Protein AF-A0A915DUL0-F1 (afdb_monomer_lite)

InterPro domains:
  IPR000210 BTB/POZ domain [PF00651] (194-258)
  IPR011333 SKP1/BTB/POZ domain superfamily [G3DSA:3.30.710.10] (171-305)
  IPR011333 SKP1/BTB/POZ domain superfamily [SSF54695] (194-257)

Organism: NCBI:txid166011

Secondary structure (DSSP, 8-state):
--HHHHHHHHHHHHHHHHHHHHHHHHHHHHHHHHHHHHHHHHHHHHHHHHHHHHHHHHHHHHHHHHHHHHHHHHHHHHHHHHHHHHHHHHHHHHHHHH--SS-TTSHHHHHHH-GGGGGTHHHHHHHHHHHS-HHHHHHHHHHHHHHHHHHTTSS-------------HHHHHT----TT-EEEEPPPPSSSS---PEEEE-TT--HHHHHHHHHHHHS--S-HHHHT-THHHHHHHHHHHHTT-HHHHHHHHHHHHHS-TTTS-HHHHHHHHHHTT-HHHHHHHHHH--SHHHHHHHHHSGGGGGS-HHHHHHHHHHHHHHHTTSS------------

Foldseek 3Di:
DDPVVVVVVVVVVVVVVVVVVVVVVVVVVVVVVVVVVVVVVVVVVVVVVVVVVVVVVVVVVVVVVVVVVVVVVVVVVVVVLVVVLVVVVVVVVVVVVVPDDDDPPCPVVVVVPDVPVVVCVVVVVVVCVVVDDPVVVVVVCVVVVVVVVVVVPPDDDDDDDDDDDPPDPVQLVVQPCDQQRWGFDWDDDPDDDDTDTDTDGDPPDGSVLVVLLSCLVPPDPPDLCVSCADVNLLSNLVVCVVVVVVSSVVSSLVCLLPPDCVRPPLLRQCLSCVVSVVVVSLVSSLLVLAEVVSVVVNVPDPSNVVDDPVSVVSSVVNNCVNVPPPPDPDDDDPPPDDD

Radius of gyration: 38.1 Å; chains: 1; bounding box: 111×53×100 Å

Structure (mmCIF, N/CA/C/O backbone):
data_AF-A0A915DUL0-F1
#
_entry.id   AF-A0A915DUL0-F1
#
loop_
_atom_site.group_PDB
_atom_site.id
_atom_site.type_symbol
_atom_site.label_atom_id
_atom_site.label_alt_id
_atom_site.label_comp_id
_atom_site.label_asym_id
_atom_site.label_entity_id
_atom_site.label_seq_id
_atom_site.pdbx_PDB_ins_code
_atom_site.Cartn_x
_atom_site.Cartn_y
_atom_site.Cartn_z
_atom_site.occupancy
_atom_site.B_iso_or_equiv
_atom_site.auth_seq_id
_atom_site.auth_comp_id
_atom_site.auth_asym_id
_atom_site.auth_atom_id
_atom_site.pdbx_PDB_model_num
ATOM 1 N N . MET A 1 1 ? -56.492 -7.609 55.131 1.00 72.62 1 MET A N 1
ATOM 2 C CA . MET A 1 1 ? -55.137 -7.099 55.424 1.00 72.62 1 MET A CA 1
ATOM 3 C C . MET A 1 1 ? -55.099 -6.766 56.903 1.00 72.62 1 MET A C 1
ATOM 5 O O . MET A 1 1 ? -55.954 -6.009 57.345 1.00 72.62 1 MET A O 1
ATOM 9 N N . THR A 1 2 ? -54.238 -7.412 57.682 1.00 95.81 2 THR A N 1
ATOM 10 C CA . THR A 1 2 ? -54.127 -7.159 59.127 1.00 95.81 2 THR A CA 1
ATOM 11 C C . THR A 1 2 ? -53.122 -6.034 59.380 1.00 95.81 2 THR A C 1
ATOM 13 O O . THR A 1 2 ? -52.265 -5.770 58.539 1.00 95.81 2 THR A O 1
ATOM 16 N N . ILE A 1 3 ? -53.213 -5.370 60.535 1.00 94.56 3 ILE A N 1
ATOM 17 C CA . ILE A 1 3 ? -52.266 -4.317 60.953 1.00 94.56 3 ILE A CA 1
ATOM 18 C C . ILE A 1 3 ? -50.812 -4.827 60.896 1.00 94.56 3 ILE A C 1
ATOM 20 O O . ILE A 1 3 ? -49.927 -4.114 60.436 1.00 94.56 3 ILE A O 1
ATOM 24 N N . ASN A 1 4 ? -50.589 -6.096 61.242 1.00 94.81 4 ASN A N 1
ATOM 25 C CA . ASN A 1 4 ? -49.267 -6.727 61.192 1.00 94.81 4 ASN A CA 1
ATOM 26 C C . ASN A 1 4 ? -48.695 -6.836 59.764 1.00 94.81 4 ASN A C 1
ATOM 28 O O . ASN A 1 4 ? -47.483 -6.768 59.584 1.00 94.81 4 ASN A O 1
ATOM 32 N N . ASP A 1 5 ? -49.541 -6.994 58.739 1.00 95.56 5 ASP A N 1
ATOM 33 C CA . ASP A 1 5 ? -49.091 -7.051 57.339 1.00 95.56 5 ASP A CA 1
ATOM 34 C C . ASP A 1 5 ? -48.684 -5.662 56.817 1.00 95.56 5 ASP A C 1
ATOM 36 O O . ASP A 1 5 ? -47.710 -5.524 56.076 1.00 95.56 5 ASP A O 1
ATOM 40 N N . LEU A 1 6 ? -49.384 -4.611 57.259 1.00 96.75 6 LEU A N 1
ATOM 41 C CA . LEU A 1 6 ? -49.002 -3.218 56.999 1.00 96.75 6 LEU A CA 1
ATOM 42 C C . LEU A 1 6 ? -47.649 -2.878 57.626 1.00 96.75 6 LEU A C 1
ATOM 44 O O . LEU A 1 6 ? -46.800 -2.311 56.942 1.00 96.75 6 LEU A O 1
ATOM 48 N N . ASP A 1 7 ? -47.433 -3.267 58.880 1.00 96.94 7 ASP A N 1
ATOM 49 C CA . ASP A 1 7 ? -46.185 -3.002 59.600 1.00 96.94 7 ASP A CA 1
ATOM 50 C C . ASP A 1 7 ? -44.993 -3.732 58.957 1.00 96.94 7 ASP A C 1
ATOM 52 O O . ASP A 1 7 ? -43.962 -3.135 58.646 1.00 96.94 7 ASP A O 1
ATOM 56 N N . ALA A 1 8 ? -45.178 -5.004 58.589 1.00 97.31 8 ALA A N 1
ATOM 57 C CA . ALA A 1 8 ? -44.164 -5.772 57.867 1.00 97.31 8 ALA A CA 1
ATOM 58 C C . ALA A 1 8 ? -43.846 -5.203 56.471 1.00 97.31 8 ALA A C 1
ATOM 60 O O . ALA A 1 8 ? -42.748 -5.408 55.942 1.00 97.31 8 ALA A O 1
ATOM 61 N N . ARG A 1 9 ? -44.804 -4.531 55.820 1.00 97.44 9 ARG A N 1
ATOM 62 C CA . ARG A 1 9 ? -44.562 -3.810 54.561 1.00 97.44 9 ARG A CA 1
ATOM 63 C C . ARG A 1 9 ? -43.838 -2.490 54.803 1.00 97.44 9 ARG A C 1
ATOM 65 O O . ARG A 1 9 ? -42.949 -2.170 54.019 1.00 97.44 9 ARG A O 1
ATOM 72 N N . LEU A 1 10 ? -44.180 -1.765 55.868 1.00 97.69 10 LEU A N 1
ATOM 73 C CA . LEU A 1 10 ? -43.519 -0.520 56.255 1.00 97.69 10 LEU A CA 1
ATOM 74 C C . LEU A 1 10 ? -42.031 -0.758 56.541 1.00 97.69 10 LEU A C 1
ATOM 76 O O . LEU A 1 10 ? -41.193 -0.138 55.897 1.00 97.69 10 LEU A O 1
ATOM 80 N N . GLN A 1 11 ? -41.705 -1.755 57.367 1.00 97.81 11 GLN A N 1
ATOM 81 C CA . GLN A 1 11 ? -40.319 -2.130 57.675 1.00 97.81 11 GLN A CA 1
ATOM 82 C C . GLN A 1 11 ? -39.523 -2.526 56.420 1.00 97.81 11 GLN A C 1
ATOM 84 O O . GLN A 1 11 ? -38.351 -2.184 56.274 1.00 97.81 11 GLN A O 1
ATOM 89 N N . ARG A 1 12 ? -40.162 -3.216 55.463 1.00 97.94 12 ARG A N 1
ATOM 90 C CA . ARG A 1 12 ? -39.537 -3.534 54.168 1.00 97.94 12 ARG A CA 1
ATOM 91 C C . ARG A 1 12 ? -39.279 -2.287 53.325 1.00 97.94 12 ARG A C 1
ATOM 93 O O . ARG A 1 12 ? -38.229 -2.203 52.694 1.00 97.94 12 ARG A O 1
ATOM 100 N N . MET A 1 13 ? -40.206 -1.329 53.300 1.00 98.12 13 MET A N 1
ATOM 101 C CA . MET A 1 13 ? -39.984 -0.055 52.608 1.00 98.12 13 MET A CA 1
ATOM 102 C C . MET A 1 13 ? -38.861 0.747 53.261 1.00 98.12 13 MET A C 1
ATOM 104 O O . MET A 1 13 ? -38.002 1.248 52.545 1.00 98.12 13 MET A O 1
ATOM 108 N N . GLU A 1 14 ? -38.814 0.818 54.590 1.00 97.94 14 GLU A N 1
ATOM 109 C CA . GLU A 1 14 ? -37.742 1.498 55.326 1.00 97.94 14 GLU A CA 1
ATOM 110 C C . GLU A 1 14 ? -36.371 0.876 55.034 1.00 97.94 14 GLU A C 1
ATOM 112 O O . GLU A 1 14 ? -35.413 1.599 54.757 1.00 97.94 14 GLU A O 1
ATOM 117 N N . ALA A 1 15 ? -36.284 -0.458 54.995 1.00 97.88 15 ALA A N 1
ATOM 118 C CA . ALA A 1 15 ? -35.060 -1.159 54.616 1.00 97.88 15 ALA A CA 1
ATOM 119 C C . ALA A 1 15 ? -34.631 -0.844 53.171 1.00 97.88 15 ALA A C 1
ATOM 121 O O . ALA A 1 15 ? -33.459 -0.556 52.930 1.00 97.88 15 ALA A O 1
ATOM 122 N N . MET A 1 16 ? -35.568 -0.833 52.214 1.00 97.69 16 MET A N 1
ATOM 123 C CA . MET A 1 16 ? -35.274 -0.480 50.816 1.00 97.69 16 MET A CA 1
ATOM 124 C C . MET A 1 16 ? -34.842 0.982 50.650 1.00 97.69 16 MET A C 1
ATOM 126 O O . MET A 1 16 ? -33.962 1.274 49.836 1.00 97.69 16 MET A O 1
ATOM 130 N N . VAL A 1 17 ? -35.448 1.908 51.400 1.00 98.00 17 VAL A N 1
ATOM 131 C CA . VAL A 1 17 ? -35.064 3.328 51.395 1.00 98.00 17 VAL A CA 1
ATOM 132 C C . VAL A 1 17 ? -33.663 3.489 51.979 1.00 98.00 17 VAL A C 1
ATOM 134 O O . VAL A 1 17 ? -32.811 4.106 51.345 1.00 98.00 17 VAL A O 1
ATOM 137 N N . SER A 1 18 ? -33.380 2.846 53.115 1.00 97.44 18 SER A N 1
ATOM 138 C CA . SER A 1 18 ? -32.044 2.848 53.720 1.00 97.44 18 SER A CA 1
ATOM 139 C C . SER A 1 18 ? -30.984 2.271 52.774 1.00 97.44 18 SER A C 1
ATOM 141 O O . SER A 1 18 ? -29.918 2.861 52.591 1.00 97.44 18 SER A O 1
ATOM 143 N N . GLU A 1 19 ? -31.279 1.159 52.092 1.00 98.12 19 GLU A N 1
ATOM 144 C CA . GLU A 1 19 ? -30.379 0.587 51.090 1.00 98.12 19 GLU A CA 1
ATOM 145 C C . GLU A 1 19 ? -30.145 1.556 49.922 1.00 98.12 19 GLU A C 1
ATOM 147 O O . GLU A 1 19 ? -29.000 1.763 49.505 1.00 98.12 19 GLU A O 1
ATOM 152 N N . SER A 1 20 ? -31.204 2.195 49.424 1.00 97.12 20 SER A N 1
ATOM 153 C CA . SER A 1 20 ? -31.117 3.177 48.339 1.00 97.12 20 SER A CA 1
ATOM 154 C C . SER A 1 20 ? -30.251 4.379 48.726 1.00 97.12 20 SER A C 1
ATOM 156 O O . SER A 1 20 ? -29.390 4.771 47.938 1.00 97.12 20 SER A O 1
ATOM 158 N N . ASP A 1 21 ? -30.366 4.883 49.956 1.00 97.88 21 ASP A N 1
ATOM 159 C CA . ASP A 1 21 ? -29.516 5.961 50.475 1.00 97.88 21 ASP A CA 1
ATOM 160 C C . ASP A 1 21 ? -28.036 5.556 50.524 1.00 97.88 21 ASP A C 1
ATOM 162 O O . ASP A 1 21 ? -27.153 6.325 50.135 1.00 97.88 21 ASP A O 1
ATOM 166 N N . THR A 1 22 ? -27.728 4.325 50.953 1.00 97.62 22 THR A N 1
ATOM 167 C CA . THR A 1 22 ? -26.333 3.843 50.948 1.00 97.62 22 THR A CA 1
ATOM 168 C C . THR A 1 22 ? -25.773 3.687 49.536 1.00 97.62 22 THR A C 1
ATOM 170 O O . THR A 1 22 ? -24.573 3.872 49.315 1.00 97.62 22 THR A O 1
ATOM 173 N N . ARG A 1 23 ? -26.614 3.324 48.561 1.00 98.06 23 ARG A N 1
ATOM 174 C CA . ARG A 1 23 ? -26.219 3.244 47.150 1.00 98.06 23 ARG A CA 1
ATOM 175 C C . ARG A 1 23 ? -25.975 4.636 46.577 1.00 98.06 23 ARG A C 1
ATOM 177 O O . ARG A 1 23 ? -24.974 4.816 45.890 1.00 98.06 23 ARG A O 1
ATOM 184 N N . LEU A 1 24 ? -26.820 5.607 46.913 1.00 97.94 24 LEU A N 1
ATOM 185 C CA . LEU A 1 24 ? -26.690 6.988 46.457 1.00 97.94 24 LEU A CA 1
ATOM 186 C C . LEU A 1 24 ? -25.400 7.631 46.987 1.00 97.94 24 LEU A C 1
ATOM 188 O O . LEU A 1 24 ? -24.611 8.137 46.195 1.00 97.94 24 LEU A O 1
ATOM 192 N N . LYS A 1 25 ? -25.084 7.458 48.278 1.00 98.31 25 LYS A N 1
ATOM 193 C CA . LYS A 1 25 ? -23.801 7.905 48.860 1.00 98.31 25 LYS A CA 1
ATOM 194 C C . LYS A 1 25 ? -22.581 7.275 48.179 1.00 98.31 25 LYS A C 1
ATOM 196 O O . LYS A 1 25 ? -21.571 7.938 47.963 1.00 98.31 25 LYS A O 1
ATOM 201 N N . ARG A 1 26 ? -22.656 5.989 47.810 1.00 97.88 26 ARG A N 1
ATOM 202 C CA . ARG A 1 26 ? -21.582 5.320 47.050 1.00 97.88 26 ARG A CA 1
ATOM 203 C C . ARG A 1 26 ? -21.432 5.896 45.642 1.00 97.88 26 ARG A C 1
ATOM 205 O O . ARG A 1 26 ? -20.307 6.048 45.173 1.00 97.88 26 ARG A O 1
ATOM 212 N N . MET A 1 27 ? -22.538 6.223 44.976 1.00 97.31 27 MET A N 1
ATOM 213 C CA . MET A 1 27 ? -22.509 6.863 43.659 1.00 97.31 27 MET A CA 1
ATOM 214 C C . MET A 1 27 ? -21.914 8.272 43.713 1.00 97.31 27 MET A C 1
ATOM 216 O O . MET A 1 27 ? -21.115 8.606 42.844 1.00 97.31 27 MET A O 1
ATOM 220 N N . GLU A 1 28 ? -22.229 9.062 44.740 1.00 97.88 28 GLU A N 1
ATOM 221 C CA . GLU A 1 28 ? -21.630 10.389 44.948 1.00 97.88 28 GLU A CA 1
ATOM 222 C C . GLU A 1 28 ? -20.107 10.310 45.116 1.00 97.88 28 GLU A C 1
ATOM 224 O O . GLU A 1 28 ? -19.368 11.074 44.494 1.00 97.88 28 GLU A O 1
ATOM 229 N N . VAL A 1 29 ? -19.620 9.332 45.888 1.00 98.19 29 VAL A N 1
ATOM 230 C CA . VAL A 1 29 ? -18.177 9.099 46.059 1.00 98.19 29 VAL A CA 1
ATOM 231 C C . VAL A 1 29 ? -17.526 8.737 44.718 1.00 98.19 29 VAL A C 1
ATOM 233 O O . VAL A 1 29 ? -16.540 9.368 44.337 1.00 98.19 29 VAL A O 1
ATOM 236 N N . MET A 1 30 ? -18.099 7.797 43.957 1.00 95.69 30 MET A N 1
ATOM 237 C CA . MET A 1 30 ? -17.571 7.414 42.636 1.00 95.69 30 MET A CA 1
ATOM 238 C C . MET A 1 30 ? -17.589 8.570 41.623 1.00 95.69 30 MET A C 1
ATOM 240 O O . MET A 1 30 ? -16.670 8.689 40.807 1.00 95.69 30 MET A O 1
ATOM 244 N N . ALA A 1 31 ? -18.609 9.432 41.672 1.00 96.56 31 ALA A N 1
ATOM 245 C CA . ALA A 1 31 ? -18.681 10.627 40.836 1.00 96.56 31 ALA A CA 1
ATOM 246 C C . ALA A 1 31 ? -17.551 11.609 41.186 1.00 96.56 31 ALA A C 1
ATOM 248 O O . ALA A 1 31 ? -16.808 12.027 40.300 1.00 96.56 31 ALA A O 1
ATOM 249 N N . SER A 1 32 ? -17.335 11.881 42.479 1.00 96.69 32 SER A N 1
ATOM 250 C CA . SER A 1 32 ? -16.242 12.755 42.930 1.00 96.69 32 SER A CA 1
ATOM 251 C C . SER A 1 32 ? -14.848 12.215 42.570 1.00 96.69 32 SER A C 1
ATOM 253 O O . SER A 1 32 ? -13.957 12.980 42.192 1.00 96.69 32 SER A O 1
ATOM 255 N N . GLU A 1 33 ? -14.654 10.893 42.617 1.00 97.81 33 GLU A N 1
ATOM 256 C CA . GLU A 1 33 ? -13.405 10.249 42.205 1.00 97.81 33 GLU A CA 1
ATOM 257 C C . GLU A 1 33 ? -13.181 10.363 40.689 1.00 97.81 33 GLU A C 1
ATOM 259 O O . GLU A 1 33 ? -12.065 10.653 40.238 1.00 97.81 33 GLU A O 1
ATOM 264 N N . SER A 1 34 ? -14.245 10.190 39.902 1.00 94.50 34 SER A N 1
ATOM 265 C CA . SER A 1 34 ? -14.205 10.341 38.445 1.00 94.50 34 SER A CA 1
ATOM 266 C C . SER A 1 34 ? -13.866 11.777 38.037 1.00 94.50 34 SER A C 1
ATOM 268 O O . SER A 1 34 ? -12.999 11.973 37.185 1.00 94.50 34 SER A O 1
ATOM 270 N N . ASP A 1 35 ? -14.440 12.780 38.706 1.00 97.00 35 ASP A N 1
ATOM 271 C CA . ASP A 1 35 ? -14.111 14.195 38.488 1.00 97.00 35 ASP A CA 1
ATOM 272 C C . ASP A 1 35 ? -12.647 14.504 38.829 1.00 97.00 35 ASP A C 1
ATOM 274 O O . ASP A 1 35 ? -11.939 15.178 38.073 1.00 97.00 35 ASP A O 1
ATOM 278 N N . ALA A 1 36 ? -12.143 13.966 39.943 1.00 97.38 36 ALA A N 1
ATOM 279 C CA . ALA A 1 36 ? -10.739 14.114 40.320 1.00 97.38 36 ALA A CA 1
ATOM 280 C C . ALA A 1 36 ? -9.788 13.435 39.317 1.00 97.38 36 ALA A C 1
ATOM 282 O O . ALA A 1 36 ? -8.661 13.891 39.099 1.00 97.38 36 ALA A O 1
ATOM 283 N N . ARG A 1 37 ? -10.215 12.330 38.699 1.00 97.56 37 ARG A N 1
ATOM 284 C CA . ARG A 1 37 ? -9.461 11.651 37.639 1.00 97.56 37 ARG A CA 1
ATOM 285 C C . ARG A 1 37 ? -9.483 12.443 36.330 1.00 97.56 37 ARG A C 1
ATOM 287 O O . ARG A 1 37 ? -8.433 12.559 35.702 1.00 97.56 37 ARG A O 1
ATOM 294 N N . LEU A 1 38 ? -10.621 13.025 35.952 1.00 96.38 38 LEU A N 1
ATOM 295 C CA . LEU A 1 38 ? -10.734 13.887 34.771 1.00 96.38 38 LEU A CA 1
ATOM 296 C C . LEU A 1 38 ? -9.827 15.114 34.885 1.00 96.38 38 LEU A C 1
ATOM 298 O O . LEU A 1 38 ? -9.045 15.363 33.971 1.00 96.38 38 LEU A O 1
ATOM 302 N N . LYS A 1 39 ? -9.811 15.789 36.042 1.00 97.88 39 LYS A N 1
ATOM 303 C CA . LYS A 1 39 ? -8.891 16.915 36.292 1.00 97.88 39 LYS A CA 1
ATOM 304 C C . LYS A 1 39 ? -7.419 16.523 36.141 1.00 97.88 39 LYS A C 1
ATOM 306 O O . LYS A 1 39 ? -6.637 17.276 35.573 1.00 97.88 39 LYS A O 1
ATOM 311 N N . ARG A 1 40 ? -7.023 15.331 36.608 1.00 97.69 40 ARG A N 1
ATOM 312 C CA . ARG A 1 40 ? -5.649 14.814 36.427 1.00 97.69 40 ARG A CA 1
ATOM 313 C C . ARG A 1 40 ? -5.313 14.509 34.966 1.00 97.69 40 ARG A C 1
ATOM 315 O O . ARG A 1 40 ? -4.172 14.675 34.549 1.00 97.69 40 ARG A O 1
ATOM 322 N N . MET A 1 41 ? -6.287 14.043 34.192 1.00 96.19 41 MET A N 1
ATOM 323 C CA . MET A 1 41 ? -6.092 13.786 32.767 1.00 96.19 41 MET A CA 1
ATOM 324 C C . MET A 1 41 ? -5.967 15.096 31.984 1.00 96.19 41 MET A C 1
ATOM 326 O O . MET A 1 41 ? -5.098 15.213 31.126 1.00 96.19 41 MET A O 1
ATOM 330 N N . GLU A 1 42 ? -6.767 16.101 32.332 1.00 96.88 42 GLU A N 1
ATOM 331 C CA . GLU A 1 42 ? -6.699 17.439 31.746 1.00 96.88 42 GLU A CA 1
ATOM 332 C C . GLU A 1 42 ? -5.333 18.103 31.986 1.00 96.88 42 GLU A C 1
ATOM 334 O O . GLU A 1 42 ? -4.719 18.610 31.046 1.00 96.88 42 GLU A O 1
ATOM 339 N N . THR A 1 43 ? -4.784 18.024 33.206 1.00 96.56 43 THR A N 1
ATOM 340 C CA . THR A 1 43 ? -3.435 18.555 33.473 1.00 96.56 43 THR A CA 1
ATOM 341 C C . THR A 1 43 ? -2.345 17.826 32.685 1.00 96.56 43 THR A C 1
ATOM 343 O O . THR A 1 43 ? -1.418 18.467 32.189 1.00 96.56 43 THR A O 1
ATOM 346 N N . MET A 1 44 ? -2.463 16.506 32.508 1.00 94.94 44 MET A N 1
ATOM 347 C CA . MET A 1 44 ? -1.529 15.722 31.695 1.00 94.94 44 MET A CA 1
ATOM 348 C C . MET A 1 44 ? -1.599 16.100 30.211 1.00 94.94 44 MET A C 1
ATOM 350 O O . MET A 1 44 ? -0.560 16.253 29.571 1.00 94.94 44 MET A O 1
ATOM 354 N N . VAL A 1 45 ? -2.805 16.295 29.668 1.00 95.00 45 VAL A N 1
ATOM 355 C CA . VAL A 1 45 ? -3.003 16.737 28.280 1.00 95.00 45 VAL A CA 1
ATOM 356 C C . VAL A 1 45 ? -2.394 18.119 28.060 1.00 95.00 45 VAL A C 1
ATOM 358 O O . VAL A 1 45 ? -1.638 18.298 27.107 1.00 95.00 45 VAL A O 1
ATOM 361 N N . ASN A 1 46 ? -2.620 19.062 28.977 1.00 93.50 46 ASN A N 1
ATOM 362 C CA . ASN A 1 46 ? -2.017 20.394 28.898 1.00 93.50 46 ASN A CA 1
ATOM 363 C C . ASN A 1 46 ? -0.481 20.335 28.936 1.00 93.50 46 ASN A C 1
ATOM 365 O O . ASN A 1 46 ? 0.186 21.041 28.178 1.00 93.50 46 ASN A O 1
ATOM 369 N N . HIS A 1 47 ? 0.096 19.448 29.754 1.00 94.19 47 HIS A N 1
ATOM 370 C CA . HIS A 1 47 ? 1.542 19.228 29.774 1.00 94.19 47 HIS A CA 1
ATOM 371 C C . HIS A 1 47 ? 2.064 18.647 28.448 1.00 94.19 47 HIS A C 1
ATOM 373 O O . HIS A 1 47 ? 3.038 19.162 27.901 1.00 94.19 47 HIS A O 1
ATOM 379 N N . MET A 1 48 ? 1.395 17.629 27.892 1.00 91.56 48 MET A N 1
ATOM 380 C CA . MET A 1 48 ? 1.756 17.043 26.591 1.00 91.56 48 MET A CA 1
ATOM 381 C C . MET A 1 48 ? 1.639 18.046 25.439 1.00 91.56 48 MET A C 1
ATOM 383 O O . MET A 1 48 ? 2.419 18.012 24.489 1.00 91.56 48 MET A O 1
ATOM 387 N N . GLN A 1 49 ? 0.669 18.954 25.506 1.00 89.25 49 GLN A N 1
ATOM 388 C CA . GLN A 1 49 ? 0.506 19.982 24.489 1.00 89.25 49 GLN A CA 1
ATOM 389 C C . GLN A 1 49 ? 1.623 21.029 24.567 1.00 89.25 49 GLN A C 1
ATOM 391 O O . GLN A 1 49 ? 2.156 21.422 23.531 1.00 89.25 49 GLN A O 1
ATOM 396 N N . GLY A 1 50 ? 2.056 21.396 25.777 1.00 90.81 50 GLY A N 1
ATOM 397 C CA . GLY A 1 50 ? 3.229 22.248 25.983 1.00 90.81 50 GLY A CA 1
ATOM 398 C C . GLY A 1 50 ? 4.526 21.620 25.461 1.00 90.81 50 GLY A C 1
ATOM 399 O O . GLY A 1 50 ? 5.290 22.284 24.763 1.00 90.81 50 GLY A O 1
ATOM 400 N N . THR A 1 51 ? 4.760 20.330 25.726 1.00 89.62 51 THR A N 1
ATOM 401 C CA . THR A 1 51 ? 5.955 19.630 25.217 1.00 89.62 51 THR A CA 1
ATOM 402 C C . THR A 1 51 ? 5.927 19.449 23.700 1.00 89.62 51 THR A C 1
ATOM 404 O O . THR A 1 51 ? 6.972 19.494 23.054 1.00 89.62 51 THR A O 1
ATOM 407 N N . LYS A 1 52 ? 4.746 19.303 23.091 1.00 88.31 52 LYS A N 1
ATOM 408 C CA . LYS A 1 52 ? 4.618 19.268 21.630 1.00 88.31 52 LYS A CA 1
ATOM 409 C C . LYS A 1 52 ? 5.051 20.590 20.990 1.00 88.31 52 LYS A C 1
ATOM 411 O O . LYS A 1 52 ? 5.769 20.558 19.991 1.00 88.31 52 LYS A O 1
ATOM 416 N N . SER A 1 53 ? 4.667 21.727 21.573 1.00 87.62 53 SER A N 1
ATOM 417 C CA . SER A 1 53 ? 5.079 23.049 21.083 1.00 87.62 53 SER A CA 1
ATOM 418 C C . SER A 1 53 ? 6.596 23.239 21.157 1.00 87.62 53 SER A C 1
ATOM 420 O O . SER A 1 53 ? 7.200 23.660 20.174 1.00 87.62 53 SER A O 1
ATOM 422 N N . THR A 1 54 ? 7.241 22.836 22.258 1.00 86.19 54 THR A N 1
ATOM 423 C CA . THR A 1 54 ? 8.705 22.960 22.388 1.00 86.19 54 THR A CA 1
ATOM 424 C C . THR A 1 54 ? 9.462 22.042 21.428 1.00 86.19 54 THR A C 1
ATOM 426 O O . THR A 1 54 ? 10.487 22.433 20.873 1.00 86.19 54 THR A O 1
ATOM 429 N N . VAL A 1 55 ? 8.956 20.831 21.167 1.00 87.25 55 VAL A N 1
ATOM 430 C CA . VAL A 1 55 ? 9.532 19.938 20.145 1.00 87.25 55 VAL A CA 1
ATOM 431 C C . VAL A 1 55 ? 9.392 20.543 18.746 1.00 87.25 55 VAL A C 1
ATOM 433 O O . VAL A 1 55 ? 10.328 20.468 17.952 1.00 87.25 55 VAL A O 1
ATOM 436 N N . GLN A 1 56 ? 8.254 21.168 18.442 1.00 85.25 56 GLN A N 1
ATOM 437 C CA . GLN A 1 56 ? 8.033 21.818 17.152 1.00 85.25 56 GLN A CA 1
ATOM 438 C C . GLN A 1 56 ? 8.977 23.013 16.940 1.00 85.25 56 GLN A C 1
ATOM 440 O O . GLN A 1 56 ? 9.559 23.137 15.862 1.00 85.25 56 GLN A O 1
ATOM 445 N N . GLU A 1 57 ? 9.189 23.841 17.965 1.00 86.50 57 GLU A N 1
ATOM 446 C CA . GLU A 1 57 ? 10.157 24.948 17.933 1.00 86.50 57 GLU A CA 1
ATOM 447 C C . GLU A 1 57 ? 11.599 24.450 17.756 1.00 86.50 57 GLU A C 1
ATOM 449 O O . GLU A 1 57 ? 12.341 24.968 16.919 1.00 86.50 57 GLU A O 1
ATOM 454 N N . ASN A 1 58 ? 11.986 23.391 18.474 1.00 87.31 58 ASN A N 1
ATOM 455 C CA . ASN A 1 58 ? 13.319 22.797 18.350 1.00 87.31 58 ASN A CA 1
ATOM 456 C C . ASN A 1 58 ? 13.569 22.203 16.956 1.00 87.31 58 ASN A C 1
ATOM 458 O O . ASN A 1 58 ? 14.667 22.346 16.419 1.00 87.31 58 ASN A O 1
ATOM 462 N N . ASN A 1 59 ? 12.563 21.570 16.346 1.00 85.06 59 ASN A N 1
ATOM 463 C CA . ASN A 1 59 ? 12.682 21.046 14.985 1.00 85.06 59 ASN A CA 1
ATOM 464 C C . ASN A 1 59 ? 12.870 22.176 13.964 1.00 85.06 59 ASN A C 1
ATOM 466 O O . ASN A 1 59 ? 13.788 22.105 13.151 1.00 85.06 59 ASN A O 1
ATOM 470 N N . ALA A 1 60 ? 12.082 23.254 14.065 1.00 87.31 60 ALA A N 1
ATOM 471 C CA . ALA A 1 60 ? 12.239 24.425 13.201 1.00 87.31 60 ALA A CA 1
ATOM 472 C C . ALA A 1 60 ? 13.639 25.057 13.333 1.00 87.31 60 ALA A C 1
ATOM 474 O O . ALA A 1 60 ? 14.250 25.436 12.334 1.00 87.31 60 ALA A O 1
ATOM 475 N N . PHE A 1 61 ? 14.185 25.115 14.553 1.00 88.06 61 PHE A N 1
ATOM 476 C CA . PHE A 1 61 ? 15.549 25.592 14.791 1.00 88.06 61 PHE A CA 1
ATOM 477 C C . PHE A 1 61 ? 16.617 24.689 14.151 1.00 88.06 61 PHE A C 1
ATOM 479 O O . PHE A 1 61 ? 17.574 25.183 13.551 1.00 88.06 61 PHE A O 1
ATOM 486 N N . VAL A 1 62 ? 16.466 23.365 14.254 1.00 87.31 62 VAL A N 1
ATOM 487 C CA . VAL A 1 62 ? 17.391 22.402 13.633 1.00 87.31 62 VAL A CA 1
ATOM 488 C C . VAL A 1 62 ? 17.363 22.513 12.110 1.00 87.31 62 VAL A C 1
ATOM 490 O O . VAL A 1 62 ? 18.426 22.483 11.485 1.00 87.31 62 VAL A O 1
ATOM 493 N N . ASP A 1 63 ? 16.183 22.671 11.516 1.00 85.94 63 ASP A N 1
ATOM 494 C CA . ASP A 1 63 ? 16.037 22.794 10.066 1.00 85.94 63 ASP A CA 1
ATOM 495 C C . ASP A 1 63 ? 16.645 24.107 9.551 1.00 85.94 63 ASP A C 1
ATOM 497 O O . ASP A 1 63 ? 17.454 24.076 8.621 1.00 85.94 63 ASP A O 1
ATOM 501 N N . ALA A 1 64 ? 16.408 25.231 10.238 1.00 87.31 64 ALA A N 1
ATOM 502 C CA . ALA A 1 64 ? 17.057 26.506 9.918 1.00 87.31 64 ALA A CA 1
ATOM 503 C C . ALA A 1 64 ? 18.594 26.418 10.012 1.00 87.31 64 ALA A C 1
ATOM 505 O O . ALA A 1 64 ? 19.320 26.915 9.147 1.00 87.31 64 ALA A O 1
ATOM 506 N N . LYS A 1 65 ? 19.119 25.725 11.034 1.00 88.69 65 LYS A N 1
ATOM 507 C CA . LYS A 1 65 ? 20.567 25.527 11.204 1.00 88.69 65 LYS A CA 1
ATOM 508 C C . LYS A 1 65 ? 21.174 24.652 10.100 1.00 88.69 65 LYS A C 1
ATOM 510 O O . LYS A 1 65 ? 22.303 24.904 9.665 1.00 88.69 65 LYS A O 1
ATOM 515 N N . LYS A 1 66 ? 20.447 23.635 9.622 1.00 85.56 66 LYS A N 1
ATOM 516 C CA . LYS A 1 66 ? 20.874 22.816 8.475 1.00 85.56 66 LYS A CA 1
ATOM 517 C C . LYS A 1 66 ? 20.932 23.642 7.195 1.00 85.56 66 LYS A C 1
ATOM 519 O O . LYS A 1 66 ? 21.941 23.570 6.496 1.00 85.56 66 LYS A O 1
ATOM 524 N N . GLU A 1 67 ? 19.911 24.449 6.913 1.00 82.62 67 GLU A N 1
ATOM 525 C CA . GLU A 1 67 ? 19.903 25.322 5.733 1.00 82.62 67 GLU A CA 1
ATOM 526 C C . GLU A 1 67 ? 21.084 26.296 5.743 1.00 82.62 67 GLU A C 1
ATOM 528 O O . GLU A 1 67 ? 21.798 26.414 4.745 1.00 82.62 67 GLU A O 1
ATOM 533 N N . GLN A 1 68 ? 21.370 26.911 6.892 1.00 82.19 68 GLN A N 1
ATOM 534 C CA . GLN A 1 68 ? 22.494 27.837 7.027 1.00 82.19 68 GLN A CA 1
ATOM 535 C C . GLN A 1 68 ? 23.854 27.158 6.776 1.00 82.19 68 GLN A C 1
ATOM 537 O O . GLN A 1 68 ? 24.720 27.734 6.118 1.00 82.19 68 GLN A O 1
ATOM 542 N N . THR A 1 69 ? 24.022 25.909 7.227 1.00 81.88 69 THR A N 1
ATOM 543 C CA . THR A 1 69 ? 25.247 25.118 6.998 1.00 81.88 69 THR A CA 1
ATOM 544 C C . THR A 1 69 ? 25.411 24.727 5.521 1.00 81.88 69 THR A C 1
ATOM 546 O O . THR A 1 69 ? 26.516 24.740 4.977 1.00 81.88 69 THR A O 1
ATOM 549 N N . ILE A 1 70 ? 24.309 24.408 4.833 1.00 82.12 70 ILE A N 1
ATOM 550 C CA . ILE A 1 70 ? 24.332 24.094 3.396 1.00 82.12 70 ILE A CA 1
ATOM 551 C C . ILE A 1 70 ? 24.731 25.332 2.590 1.00 82.12 70 ILE A C 1
ATOM 553 O O . ILE A 1 70 ? 25.556 25.225 1.682 1.00 82.12 70 ILE A O 1
ATOM 557 N N . ILE A 1 71 ? 24.186 26.503 2.927 1.00 80.94 71 ILE A N 1
ATOM 558 C CA . ILE A 1 71 ? 24.504 27.756 2.233 1.00 80.94 71 ILE A CA 1
ATOM 559 C C . ILE A 1 71 ? 25.992 28.096 2.386 1.00 80.94 71 ILE A C 1
ATOM 561 O O . ILE A 1 71 ? 26.635 28.350 1.369 1.00 80.94 71 ILE A O 1
ATOM 565 N N . SER A 1 72 ? 26.558 28.013 3.599 1.00 75.31 72 SER A N 1
ATOM 566 C CA . SER A 1 72 ? 27.977 28.332 3.822 1.00 75.31 72 SER A CA 1
ATOM 567 C C . SER A 1 72 ? 28.913 27.399 3.043 1.00 75.31 72 SER A C 1
ATOM 569 O O . SER A 1 72 ? 29.833 27.860 2.369 1.00 75.31 72 SER A O 1
ATOM 571 N N . SER A 1 73 ? 28.625 26.091 3.044 1.00 72.75 73 SER A N 1
ATOM 572 C CA . SER A 1 73 ? 29.426 25.106 2.301 1.00 72.75 73 SER A CA 1
ATOM 573 C C . SER A 1 73 ? 29.386 25.318 0.781 1.00 72.75 73 SER A C 1
ATOM 575 O O . SER A 1 73 ? 30.387 25.110 0.094 1.00 72.75 73 SER A O 1
ATOM 577 N N . LYS A 1 74 ? 28.247 25.781 0.243 1.00 75.69 74 LYS A N 1
ATOM 578 C CA . LYS A 1 74 ? 28.119 26.117 -1.179 1.00 75.69 74 LYS A CA 1
ATOM 579 C C . LYS A 1 74 ? 28.942 27.352 -1.530 1.00 75.69 74 LYS A C 1
ATOM 581 O O . LYS A 1 74 ? 29.653 27.316 -2.529 1.00 75.69 74 LYS A O 1
ATOM 586 N N . THR A 1 75 ? 28.887 28.417 -0.729 1.00 75.25 75 THR A N 1
ATOM 587 C CA . THR A 1 75 ? 29.669 29.641 -0.987 1.00 75.25 75 THR A CA 1
ATOM 588 C C . THR A 1 75 ? 31.174 29.390 -1.004 1.00 75.25 75 THR A C 1
ATOM 590 O O . THR A 1 75 ? 31.851 29.894 -1.899 1.00 75.25 75 THR A O 1
ATOM 593 N N . ASP A 1 76 ? 31.685 28.547 -0.105 1.00 72.00 76 ASP A N 1
ATOM 594 C CA . ASP A 1 76 ? 33.114 28.214 -0.062 1.00 72.00 76 ASP A CA 1
ATOM 595 C C . ASP A 1 76 ? 33.541 27.402 -1.297 1.00 72.00 76 ASP A C 1
ATOM 597 O O . ASP A 1 76 ? 34.598 27.646 -1.886 1.00 72.00 76 ASP A O 1
ATOM 601 N N . SER A 1 77 ? 32.684 26.481 -1.753 1.00 71.25 77 SER A N 1
ATOM 602 C CA . SER A 1 77 ? 32.909 25.714 -2.983 1.00 71.25 77 SER A CA 1
ATOM 603 C C . SER A 1 77 ? 32.892 26.601 -4.234 1.00 71.25 77 SER A C 1
ATOM 605 O O . SER A 1 77 ? 33.765 26.452 -5.094 1.00 71.25 77 SER A O 1
ATOM 607 N N . TYR A 1 78 ? 31.964 27.562 -4.321 1.00 70.06 78 TYR A N 1
ATOM 608 C CA . TYR A 1 78 ? 31.906 28.504 -5.441 1.00 70.06 78 TYR A CA 1
ATOM 609 C C . TYR A 1 78 ? 33.145 29.401 -5.494 1.00 70.06 78 TYR A C 1
ATOM 611 O O . TYR A 1 78 ? 33.772 29.489 -6.550 1.00 70.06 78 TYR A O 1
ATOM 619 N N . GLN A 1 79 ? 33.571 29.975 -4.366 1.00 72.12 79 GLN A N 1
ATOM 620 C CA . GLN A 1 79 ? 34.782 30.803 -4.317 1.00 72.12 79 GLN A CA 1
ATOM 621 C C . GLN A 1 79 ? 36.054 30.016 -4.669 1.00 72.12 79 GLN A C 1
ATOM 623 O O . GLN A 1 79 ? 36.955 30.553 -5.317 1.00 72.12 79 GLN A O 1
ATOM 628 N N . ALA A 1 80 ? 36.140 28.740 -4.279 1.00 70.56 80 ALA A N 1
ATOM 629 C CA . ALA A 1 80 ? 37.244 27.873 -4.685 1.00 70.56 80 ALA A CA 1
ATOM 630 C C . ALA A 1 80 ? 37.232 27.612 -6.202 1.00 70.56 80 ALA A C 1
ATOM 632 O O . ALA A 1 80 ? 38.272 27.720 -6.853 1.00 70.56 80 ALA A O 1
ATOM 633 N N . SER A 1 81 ? 36.057 27.332 -6.779 1.00 68.00 81 SER A N 1
ATOM 634 C CA . SER A 1 81 ? 35.912 27.096 -8.222 1.00 68.00 81 SER A CA 1
ATOM 635 C C . SER A 1 81 ? 36.227 28.336 -9.069 1.00 68.00 81 SER A C 1
ATOM 637 O O . SER A 1 81 ? 36.877 28.221 -10.106 1.00 68.00 81 SER A O 1
ATOM 639 N N . GLU A 1 82 ? 35.849 29.528 -8.598 1.00 77.06 82 GLU A N 1
ATOM 640 C CA . GLU A 1 82 ? 36.112 30.803 -9.270 1.00 77.06 82 GLU A CA 1
ATOM 641 C C . GLU A 1 82 ? 37.616 31.104 -9.328 1.00 77.06 82 GLU A C 1
ATOM 643 O O . GLU A 1 82 ? 38.149 31.420 -10.392 1.00 77.06 82 GLU A O 1
ATO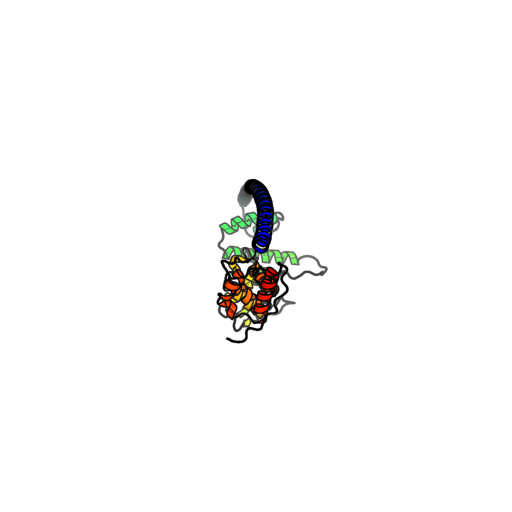M 648 N N . LYS A 1 83 ? 38.336 30.906 -8.214 1.00 76.81 83 LYS A N 1
ATOM 649 C CA . LYS A 1 83 ? 39.799 31.070 -8.172 1.00 76.81 83 LYS A CA 1
ATOM 650 C C . LYS A 1 83 ? 40.520 30.102 -9.113 1.00 76.81 83 LYS A C 1
ATOM 652 O O . LYS A 1 83 ? 41.474 30.507 -9.775 1.00 76.81 83 LYS A O 1
ATOM 657 N N . ILE A 1 84 ? 40.058 28.852 -9.202 1.00 72.31 84 ILE A N 1
ATOM 658 C CA . ILE A 1 84 ? 40.614 27.853 -10.128 1.00 72.31 84 ILE A CA 1
ATOM 659 C C . ILE A 1 84 ? 40.351 28.259 -11.584 1.00 72.31 84 ILE A C 1
ATOM 661 O O . ILE A 1 84 ? 41.263 28.181 -12.404 1.00 72.31 84 ILE A O 1
ATOM 665 N N . MET A 1 85 ? 39.147 28.744 -11.910 1.00 67.25 85 MET A N 1
ATOM 666 C CA . MET A 1 85 ? 38.823 29.215 -13.262 1.00 67.25 85 MET A CA 1
ATOM 667 C C . MET A 1 85 ? 39.683 30.406 -13.686 1.00 67.25 85 MET A C 1
ATOM 669 O O . MET A 1 85 ? 40.223 30.401 -14.790 1.00 67.25 85 MET A O 1
ATOM 673 N N . ILE A 1 86 ? 39.859 31.400 -12.810 1.00 76.38 86 ILE A N 1
ATOM 674 C CA . ILE A 1 86 ? 40.697 32.573 -13.097 1.00 76.38 86 ILE A CA 1
ATOM 675 C C . ILE A 1 86 ? 42.156 32.147 -13.320 1.00 76.38 86 ILE A C 1
ATOM 677 O O . ILE A 1 86 ? 42.786 32.592 -14.279 1.00 76.38 86 ILE A O 1
ATOM 681 N N . ALA A 1 87 ? 42.683 31.244 -12.485 1.00 74.31 87 ALA A N 1
ATOM 682 C CA . ALA A 1 87 ? 44.037 30.717 -12.645 1.00 74.31 87 ALA A CA 1
ATOM 683 C C . ALA A 1 87 ? 44.202 29.914 -13.949 1.00 74.31 87 ALA A C 1
ATOM 685 O O . ALA A 1 87 ? 45.187 30.097 -14.665 1.00 74.31 87 ALA A O 1
ATOM 686 N N . GLY A 1 88 ? 43.223 29.070 -14.292 1.00 75.12 88 GLY A N 1
ATOM 687 C CA . GLY A 1 88 ? 43.216 28.298 -15.536 1.00 75.12 88 GLY A CA 1
ATOM 688 C C . GLY A 1 88 ? 43.146 29.183 -16.782 1.00 75.12 88 GLY A C 1
ATOM 689 O O . GLY A 1 88 ? 43.885 28.956 -17.738 1.00 75.12 88 GLY A O 1
ATOM 690 N N . ALA A 1 89 ? 42.320 30.233 -16.757 1.00 72.12 89 ALA A N 1
ATOM 691 C CA . ALA A 1 89 ? 42.220 31.200 -17.848 1.00 72.12 89 ALA A CA 1
ATOM 692 C C . ALA A 1 89 ? 43.522 31.994 -18.036 1.00 72.12 89 ALA A C 1
ATOM 694 O O . ALA A 1 89 ? 43.972 32.166 -19.168 1.00 72.12 89 ALA A O 1
ATOM 695 N N . ALA A 1 90 ? 44.163 32.423 -16.942 1.00 74.12 90 ALA A N 1
ATOM 696 C CA . ALA A 1 90 ? 45.461 33.093 -16.995 1.00 74.12 90 ALA A CA 1
ATOM 697 C C . ALA A 1 90 ? 46.556 32.176 -17.568 1.00 74.12 90 ALA A C 1
ATOM 699 O O . ALA A 1 90 ? 47.329 32.600 -18.423 1.00 74.12 90 ALA A O 1
ATOM 700 N N . PHE A 1 91 ? 46.582 30.904 -17.161 1.00 75.38 91 PHE A N 1
ATOM 701 C CA . PHE A 1 91 ? 47.522 29.914 -17.689 1.00 75.38 91 PHE A CA 1
ATOM 702 C C . PHE A 1 91 ? 47.311 29.654 -19.185 1.00 75.38 91 PHE A C 1
ATOM 704 O O . PHE A 1 91 ? 48.270 29.658 -19.953 1.00 75.38 91 PHE A O 1
ATOM 711 N N . TYR A 1 92 ? 46.057 29.485 -19.618 1.00 71.06 92 TYR A N 1
ATOM 712 C CA . TYR A 1 92 ? 45.718 29.295 -21.030 1.00 71.06 92 TYR A CA 1
ATOM 713 C C . TYR A 1 92 ? 46.089 30.513 -21.883 1.00 71.06 92 TYR A C 1
ATOM 715 O O . TYR A 1 92 ? 46.608 30.363 -22.992 1.00 71.06 92 TYR A O 1
ATOM 723 N N . PHE A 1 93 ? 45.846 31.720 -21.368 1.00 72.44 93 PHE A N 1
ATOM 724 C CA . PHE A 1 93 ? 46.229 32.963 -22.029 1.00 72.44 93 PHE A CA 1
ATOM 725 C C . PHE A 1 93 ? 47.750 33.062 -22.194 1.00 72.44 93 PHE A C 1
ATOM 727 O O . PHE A 1 93 ? 48.226 33.395 -23.279 1.00 72.44 93 PHE A O 1
ATOM 734 N N . GLU A 1 94 ? 48.516 32.695 -21.165 1.00 69.75 94 GLU A N 1
ATOM 735 C CA . GLU A 1 94 ? 49.976 32.773 -21.212 1.00 69.75 94 GLU A CA 1
ATOM 736 C C . GLU A 1 94 ? 50.601 31.698 -22.110 1.00 69.75 94 GLU A C 1
ATOM 738 O O . GLU A 1 94 ? 51.531 31.997 -22.862 1.00 69.75 94 GLU A O 1
ATOM 743 N N . LEU A 1 95 ? 50.025 30.490 -22.135 1.00 68.19 95 LEU A N 1
ATOM 744 C CA . LEU A 1 95 ? 50.329 29.456 -23.132 1.00 68.19 95 LEU A CA 1
ATOM 745 C C . LEU A 1 95 ? 50.064 29.968 -24.547 1.00 68.19 95 LEU A C 1
ATOM 747 O O . LEU A 1 95 ? 50.942 29.925 -25.403 1.00 68.19 95 LEU A O 1
ATOM 751 N N . SER A 1 96 ? 48.875 30.522 -24.785 1.00 64.38 96 SER A N 1
ATOM 752 C CA . SER A 1 96 ? 48.491 31.059 -26.096 1.00 64.38 96 SER A CA 1
ATOM 753 C C . SER A 1 96 ? 49.418 32.190 -26.549 1.00 64.38 96 SER A C 1
ATOM 755 O O . SER A 1 96 ? 49.669 32.344 -27.741 1.00 64.38 96 SER A O 1
ATOM 757 N N . ARG A 1 97 ? 49.958 32.967 -25.604 1.00 65.19 97 ARG A N 1
ATOM 758 C CA . ARG A 1 97 ? 50.914 34.044 -25.869 1.00 65.19 97 ARG A CA 1
ATOM 759 C C . ARG A 1 97 ? 52.325 33.533 -26.174 1.00 65.19 97 ARG A C 1
ATOM 761 O O . ARG A 1 97 ? 53.016 34.143 -26.988 1.00 65.19 97 ARG A O 1
ATOM 768 N N . THR A 1 98 ? 52.758 32.441 -25.542 1.00 58.34 98 THR A N 1
ATOM 769 C CA . THR A 1 98 ? 54.061 31.811 -25.830 1.00 58.34 98 THR A CA 1
ATOM 770 C C . THR A 1 98 ? 54.046 31.018 -27.135 1.00 58.34 98 THR A C 1
ATOM 772 O O . THR A 1 98 ? 55.080 30.914 -27.787 1.00 58.34 98 THR A O 1
ATOM 775 N N . ILE A 1 99 ? 52.878 30.539 -27.572 1.00 54.94 99 ILE A N 1
ATOM 776 C CA . ILE A 1 99 ? 52.683 29.852 -28.855 1.00 54.94 99 ILE A CA 1
ATOM 777 C C . ILE A 1 99 ? 52.366 30.879 -29.952 1.00 54.94 99 ILE A C 1
ATOM 779 O O . ILE A 1 99 ? 51.316 30.881 -30.591 1.00 54.94 99 ILE A O 1
ATOM 783 N N . SER A 1 100 ? 53.308 31.778 -30.195 1.00 52.69 100 SER A N 1
ATOM 784 C CA . SER A 1 100 ? 53.511 32.287 -31.545 1.00 52.69 100 SER A CA 1
ATOM 785 C C . SER A 1 100 ? 54.727 31.546 -32.075 1.00 52.69 100 SER A C 1
ATOM 787 O O . SER A 1 100 ? 55.694 31.427 -31.332 1.00 52.69 100 SER A O 1
ATOM 789 N N . ILE A 1 101 ? 54.684 31.110 -33.340 1.00 49.19 101 ILE A N 1
ATOM 790 C CA . ILE A 1 101 ? 55.795 30.553 -34.145 1.00 49.19 101 ILE A CA 1
ATOM 791 C C . ILE A 1 101 ? 55.651 29.044 -34.460 1.00 49.19 101 ILE A C 1
ATOM 793 O O . ILE A 1 101 ? 55.979 28.164 -33.678 1.00 49.19 101 ILE A O 1
ATOM 797 N N . THR A 1 102 ? 55.130 28.834 -35.678 1.00 47.88 102 THR A N 1
ATOM 798 C CA . THR A 1 102 ? 55.396 27.778 -36.679 1.00 47.88 102 THR A CA 1
ATOM 799 C C . THR A 1 102 ? 55.312 26.294 -36.294 1.00 47.88 102 THR A C 1
ATOM 801 O O . THR A 1 102 ? 56.171 25.766 -35.608 1.00 47.88 102 THR A O 1
ATOM 804 N N . GLU A 1 103 ? 54.341 25.637 -36.946 1.00 53.25 103 GLU A N 1
ATOM 805 C CA . GLU A 1 103 ? 54.087 24.189 -37.099 1.00 53.25 103 GLU A CA 1
ATOM 806 C C . GLU A 1 103 ? 53.058 23.561 -36.136 1.00 53.25 103 GLU A C 1
ATOM 808 O O . GLU A 1 103 ? 53.288 23.259 -34.972 1.00 53.25 103 GLU A O 1
ATOM 813 N N . LYS A 1 104 ? 51.848 23.358 -36.685 1.00 50.94 104 LYS A N 1
ATOM 814 C CA . LYS A 1 104 ? 50.625 22.892 -36.004 1.00 50.94 104 LYS A CA 1
ATOM 815 C C . LYS A 1 104 ? 50.629 21.403 -35.623 1.00 50.94 104 LYS A C 1
ATOM 817 O O . LYS A 1 104 ? 49.737 20.982 -34.892 1.00 50.94 104 LYS A O 1
ATOM 822 N N . THR A 1 105 ? 51.556 20.596 -36.135 1.00 51.62 105 THR A N 1
ATOM 823 C CA . THR A 1 105 ? 51.531 19.128 -35.988 1.00 51.62 105 THR A CA 1
ATOM 824 C C . THR A 1 105 ? 52.207 18.627 -34.715 1.00 51.62 105 THR A C 1
ATOM 826 O O . THR A 1 105 ? 51.783 17.604 -34.183 1.00 51.62 105 THR A O 1
ATOM 829 N N . ASP A 1 106 ? 53.144 19.390 -34.155 1.00 54.81 106 ASP A N 1
ATOM 830 C CA . ASP A 1 106 ? 53.836 19.021 -32.910 1.00 54.81 106 ASP A CA 1
ATOM 831 C C . ASP A 1 106 ? 53.080 19.476 -31.652 1.00 54.81 106 ASP A C 1
ATOM 833 O O . ASP A 1 106 ? 53.349 19.038 -30.537 1.00 54.81 106 ASP A O 1
ATOM 837 N N . PHE A 1 107 ? 52.046 20.300 -31.821 1.00 52.41 107 PHE A N 1
ATOM 838 C CA . PHE A 1 107 ? 51.268 20.839 -30.709 1.00 52.41 107 PHE A CA 1
ATOM 839 C C . PHE A 1 107 ? 50.440 19.773 -29.969 1.00 52.41 107 PHE A C 1
ATOM 841 O O . PHE A 1 107 ? 50.325 19.794 -28.743 1.00 52.41 107 PHE A O 1
ATOM 848 N N . LEU A 1 108 ? 49.890 18.802 -30.705 1.00 53.47 108 LEU A N 1
ATOM 849 C CA . LEU A 1 108 ? 49.084 17.723 -30.127 1.00 53.47 108 LEU A CA 1
ATOM 850 C C . LEU A 1 108 ? 49.931 16.707 -29.349 1.00 53.47 108 LEU A C 1
ATOM 852 O O . LEU A 1 108 ? 49.437 16.137 -28.379 1.00 53.47 108 LEU A O 1
ATOM 856 N N . SER A 1 109 ? 51.198 16.500 -29.726 1.00 55.59 109 SER A N 1
ATOM 857 C CA . SER A 1 109 ? 52.093 15.596 -28.990 1.00 55.59 109 SER A CA 1
ATOM 858 C C . SER A 1 109 ? 52.544 16.216 -27.663 1.00 55.59 109 SER A C 1
ATOM 860 O O . SER A 1 109 ? 52.587 15.526 -26.646 1.00 55.59 109 SER A O 1
ATOM 862 N N . ILE A 1 110 ? 52.770 17.534 -27.641 1.00 57.94 110 ILE A N 1
ATOM 863 C CA . ILE A 1 110 ? 53.151 18.274 -26.433 1.00 57.94 110 ILE A CA 1
ATOM 864 C C . ILE A 1 110 ? 51.988 18.325 -25.433 1.00 57.94 110 ILE A C 1
ATOM 866 O O . ILE A 1 110 ? 52.199 18.018 -24.260 1.00 57.94 110 ILE A O 1
ATOM 870 N N . ILE A 1 111 ? 50.752 18.605 -25.871 1.00 55.47 111 ILE A N 1
ATOM 871 C CA . ILE A 1 111 ? 49.570 18.589 -24.984 1.00 55.47 111 ILE A CA 1
ATOM 872 C C . ILE A 1 111 ? 49.360 17.212 -24.336 1.00 55.47 111 ILE A C 1
ATOM 874 O O . ILE A 1 111 ? 49.011 17.135 -23.160 1.00 55.47 111 ILE A O 1
ATOM 878 N N . LEU A 1 112 ? 49.599 16.126 -25.074 1.00 55.12 112 LEU A N 1
ATOM 879 C CA . LEU A 1 112 ? 49.417 14.759 -24.575 1.00 55.12 112 LEU A CA 1
ATOM 880 C C . LEU A 1 112 ? 50.541 14.284 -23.637 1.00 55.12 112 LEU A C 1
ATOM 882 O O . LEU A 1 112 ? 50.357 13.288 -22.943 1.00 55.12 112 LEU A O 1
ATOM 886 N N . SER A 1 113 ? 51.675 14.992 -23.586 1.00 57.38 113 SER A N 1
ATOM 887 C CA . SER A 1 113 ? 52.804 14.677 -22.696 1.00 57.38 113 SER A CA 1
ATOM 888 C C . SER A 1 113 ? 52.702 15.289 -21.291 1.00 57.38 113 SER A C 1
ATOM 890 O O . SER A 1 113 ? 53.477 14.926 -20.408 1.00 57.38 113 SER A O 1
ATOM 892 N N . PHE A 1 114 ? 51.743 16.190 -21.046 1.00 49.12 114 PHE A N 1
ATOM 893 C CA . PHE A 1 114 ? 51.565 16.820 -19.737 1.00 49.12 114 PHE A CA 1
ATOM 894 C C . PHE A 1 114 ? 50.606 16.010 -18.846 1.00 49.12 114 PHE A C 1
ATOM 896 O O . PHE A 1 114 ? 49.384 16.147 -18.913 1.00 49.12 114 PHE A O 1
ATOM 903 N N . GLU A 1 115 ? 51.175 15.227 -17.924 1.00 49.97 115 GLU A N 1
ATOM 904 C CA . GLU A 1 115 ? 50.446 14.443 -16.912 1.00 49.97 115 GLU A CA 1
ATOM 905 C C . GLU A 1 115 ? 49.461 15.214 -15.992 1.00 49.97 115 GLU A C 1
ATOM 907 O O . GLU A 1 115 ? 48.484 14.591 -15.568 1.00 49.97 115 GLU A O 1
ATOM 912 N N . PRO A 1 116 ? 49.586 16.526 -15.671 1.00 51.91 116 PRO A N 1
ATOM 913 C CA . PRO A 1 116 ? 48.689 17.130 -14.679 1.00 51.91 116 PRO A CA 1
ATOM 914 C C . PRO A 1 116 ? 47.304 17.537 -15.223 1.00 51.91 116 PRO A C 1
ATOM 916 O O . PRO A 1 116 ? 46.425 17.903 -14.436 1.00 51.91 116 PRO A O 1
ATOM 919 N N . ILE A 1 117 ? 47.057 17.443 -16.539 1.00 54.91 117 ILE A N 1
ATOM 920 C CA . ILE A 1 117 ? 45.820 17.935 -17.186 1.00 54.91 117 ILE A CA 1
ATOM 921 C C . ILE A 1 117 ? 44.562 17.184 -16.708 1.00 54.91 117 ILE A C 1
ATOM 923 O O . ILE A 1 117 ? 43.477 17.766 -16.645 1.00 54.91 117 ILE A O 1
ATOM 927 N N . TRP A 1 118 ? 44.692 15.931 -16.265 1.00 55.34 118 TRP A N 1
ATOM 928 C CA . TRP A 1 118 ? 43.557 15.129 -15.790 1.00 55.34 118 TRP A CA 1
ATOM 929 C C . TRP A 1 118 ? 42.874 15.700 -14.538 1.00 55.34 118 TRP A C 1
ATOM 931 O O . TRP A 1 118 ? 41.682 15.477 -14.337 1.00 55.34 118 TRP A O 1
ATOM 941 N N . THR A 1 119 ? 43.580 16.498 -13.731 1.00 53.56 119 THR A N 1
ATOM 942 C CA . THR A 1 119 ? 42.998 17.140 -12.535 1.00 53.56 119 THR A CA 1
ATOM 943 C C . THR A 1 119 ? 42.168 18.391 -12.853 1.00 53.56 119 THR A C 1
ATOM 945 O O . THR A 1 119 ? 41.304 18.767 -12.064 1.00 53.56 119 THR A O 1
ATOM 948 N N . LEU A 1 120 ? 42.361 18.995 -14.033 1.00 52.75 120 LEU A N 1
ATOM 949 C CA . LEU A 1 120 ? 41.610 20.162 -14.526 1.00 52.75 120 LEU A CA 1
ATOM 950 C C . LEU A 1 120 ? 40.443 19.778 -15.453 1.00 52.75 120 LEU A C 1
ATOM 952 O O . LEU A 1 120 ? 39.666 20.640 -15.876 1.00 52.75 120 LEU A O 1
ATOM 956 N N . PHE A 1 121 ? 40.294 18.483 -15.746 1.00 62.09 121 PHE A N 1
ATOM 957 C CA . PHE A 1 121 ? 39.275 17.936 -16.641 1.00 62.09 121 PHE A CA 1
ATOM 958 C C . PHE A 1 121 ? 37.835 18.353 -16.276 1.00 62.09 121 PHE A C 1
ATOM 960 O O . PHE A 1 121 ? 37.097 18.727 -17.187 1.00 62.09 121 PHE A O 1
ATOM 967 N N . PRO A 1 122 ? 37.420 18.403 -14.990 1.00 59.72 122 PRO A N 1
ATOM 968 C CA . PRO A 1 122 ? 36.062 18.821 -14.634 1.00 59.72 122 PRO A CA 1
ATOM 969 C C . PRO A 1 122 ? 35.766 20.288 -14.972 1.00 59.72 122 PRO A C 1
ATOM 971 O O . PRO A 1 122 ? 34.671 20.597 -15.424 1.00 59.72 122 PRO A O 1
ATOM 974 N N . THR A 1 123 ? 36.737 21.191 -14.795 1.00 56.72 123 THR A N 1
ATOM 975 C CA . THR A 1 123 ? 36.598 22.622 -15.127 1.00 56.72 123 THR A CA 1
ATOM 976 C C . THR A 1 123 ? 36.681 22.887 -16.627 1.00 56.72 123 THR A C 1
ATOM 978 O O . THR A 1 123 ? 35.988 23.757 -17.151 1.00 56.72 123 THR A O 1
ATOM 981 N N . MET A 1 124 ? 37.496 22.107 -17.339 1.00 57.41 124 MET A N 1
ATOM 982 C CA . MET A 1 124 ? 37.586 22.173 -18.796 1.00 57.41 124 MET A CA 1
ATOM 983 C C . MET A 1 124 ? 36.297 21.647 -19.450 1.00 57.41 124 MET A C 1
ATOM 985 O O . MET A 1 124 ? 35.837 22.209 -20.441 1.00 57.41 124 MET A O 1
ATOM 989 N N . TRP A 1 125 ? 35.674 20.625 -18.850 1.00 69.19 125 TRP A N 1
ATOM 990 C CA . TRP A 1 125 ? 34.387 20.063 -19.263 1.00 69.19 125 TRP A CA 1
ATOM 991 C C . TRP A 1 125 ? 33.247 21.082 -19.197 1.00 69.19 125 TRP A C 1
ATOM 993 O O . TRP A 1 125 ? 32.477 21.187 -20.149 1.00 69.19 125 TRP A O 1
ATOM 1003 N N . THR A 1 126 ? 33.161 21.886 -18.133 1.00 60.75 126 THR A N 1
ATOM 1004 C CA . THR A 1 126 ? 32.124 22.924 -18.012 1.00 60.75 126 THR A CA 1
ATOM 1005 C C . THR A 1 126 ? 32.249 23.984 -19.105 1.00 60.75 126 THR A C 1
ATOM 1007 O O . THR A 1 126 ? 31.245 24.349 -19.714 1.00 60.75 126 THR A O 1
ATOM 1010 N N . ILE A 1 127 ? 33.471 24.424 -19.419 1.00 57.78 127 ILE A N 1
ATOM 1011 C CA . ILE A 1 127 ? 33.735 25.413 -20.478 1.00 57.78 127 ILE A CA 1
ATOM 1012 C C . ILE A 1 127 ? 33.455 24.820 -21.868 1.00 57.78 127 ILE A C 1
ATOM 1014 O O . ILE A 1 127 ? 32.796 25.455 -22.689 1.00 57.78 127 ILE A O 1
ATOM 1018 N N . LEU A 1 128 ? 33.889 23.582 -22.125 1.00 56.59 128 LEU A N 1
ATOM 1019 C CA . LEU A 1 128 ? 33.614 22.875 -23.380 1.00 56.59 128 LEU A CA 1
ATOM 1020 C C . LEU A 1 128 ? 32.113 22.627 -23.581 1.00 56.59 128 LEU A C 1
ATOM 1022 O O . LEU A 1 128 ? 31.624 22.788 -24.693 1.00 56.59 128 LEU A O 1
ATOM 1026 N N . SER A 1 129 ? 31.372 22.312 -22.514 1.00 58.34 129 SER A N 1
ATOM 1027 C CA . SER A 1 129 ? 29.922 22.086 -22.580 1.00 58.34 129 SER A CA 1
ATOM 1028 C C . SER A 1 129 ? 29.099 23.353 -22.832 1.00 58.34 129 SER A C 1
ATOM 1030 O O . SER A 1 129 ? 27.983 23.262 -23.331 1.00 58.34 129 SER A O 1
ATOM 1032 N N . ALA A 1 130 ? 29.647 24.529 -22.508 1.00 54.47 130 ALA A N 1
ATOM 1033 C CA . ALA A 1 130 ? 29.007 25.818 -22.763 1.00 54.47 130 ALA A CA 1
ATOM 1034 C C . ALA A 1 130 ? 29.290 26.363 -24.176 1.00 54.47 130 ALA A C 1
ATOM 1036 O O . ALA A 1 130 ? 28.545 27.211 -24.661 1.00 54.47 130 ALA A O 1
ATOM 1037 N N . CYS A 1 131 ? 30.356 25.889 -24.830 1.00 42.62 131 CYS A N 1
ATOM 1038 C CA . CYS A 1 131 ? 30.822 26.399 -26.123 1.00 42.62 131 CYS A CA 1
ATOM 1039 C C . CYS A 1 131 ? 30.598 25.437 -27.302 1.00 42.62 131 CYS A C 1
ATOM 1041 O O . CYS A 1 131 ? 30.807 25.839 -28.446 1.00 42.62 131 CYS A O 1
ATOM 1043 N N . LEU A 1 132 ? 30.214 24.180 -27.053 1.00 53.88 132 LEU A N 1
ATOM 1044 C CA . LEU A 1 132 ? 30.037 23.152 -28.082 1.00 53.88 132 LEU A CA 1
ATOM 1045 C C . LEU A 1 132 ? 28.612 22.594 -28.071 1.00 53.88 132 LEU A C 1
ATOM 1047 O O . LEU A 1 132 ? 28.066 22.286 -27.015 1.00 53.88 132 LEU A O 1
ATOM 1051 N N . ASP A 1 133 ? 28.039 22.395 -29.258 1.00 59.38 133 ASP A N 1
ATOM 1052 C CA . ASP A 1 133 ? 26.763 21.695 -29.411 1.00 59.38 133 ASP A CA 1
ATOM 1053 C C . ASP A 1 133 ? 26.881 20.216 -29.004 1.00 59.38 133 ASP A C 1
ATOM 1055 O O . ASP A 1 133 ? 27.952 19.603 -29.090 1.00 59.38 133 ASP A O 1
ATOM 1059 N N . LEU A 1 134 ? 25.757 19.619 -28.591 1.00 53.47 134 LEU A N 1
ATOM 1060 C CA . LEU A 1 134 ? 25.679 18.268 -28.014 1.00 53.47 134 LEU A CA 1
ATOM 1061 C C . LEU A 1 134 ? 26.344 17.186 -28.892 1.00 53.47 134 LEU A C 1
ATOM 1063 O O . LEU A 1 134 ? 26.964 16.253 -28.378 1.00 53.47 134 LEU A O 1
ATOM 1067 N N . ASP A 1 135 ? 26.266 17.338 -30.215 1.00 53.16 135 ASP A N 1
ATOM 1068 C CA . ASP A 1 135 ? 26.883 16.425 -31.182 1.00 53.16 135 ASP A CA 1
ATOM 1069 C C . ASP A 1 135 ? 28.412 16.537 -31.207 1.00 53.16 135 ASP A C 1
ATOM 1071 O O . ASP A 1 135 ? 29.114 15.529 -31.313 1.00 53.16 135 ASP A O 1
ATOM 1075 N N . GLN A 1 136 ? 28.954 17.744 -31.035 1.00 52.34 136 GLN A N 1
ATOM 1076 C CA . GLN A 1 136 ? 30.399 17.962 -30.98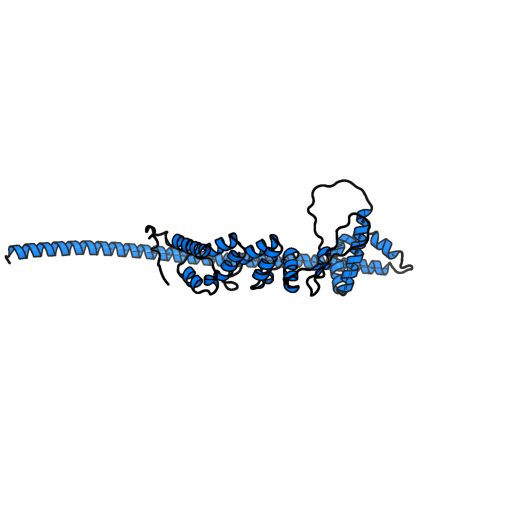0 1.00 52.34 136 GLN A CA 1
ATOM 1077 C C . GLN A 1 136 ? 30.996 17.463 -29.666 1.00 52.34 136 GLN A C 1
ATOM 1079 O O . GLN A 1 136 ? 32.067 16.856 -29.671 1.00 52.34 136 GLN A O 1
ATOM 1084 N N . ILE A 1 137 ? 30.270 17.628 -28.557 1.00 62.38 137 ILE A N 1
ATOM 1085 C CA . ILE A 1 137 ? 30.638 17.046 -27.261 1.00 62.38 137 ILE A CA 1
ATOM 1086 C C . ILE A 1 137 ? 30.707 15.518 -27.368 1.00 62.38 137 ILE A C 1
ATOM 1088 O O . ILE A 1 137 ? 31.668 14.909 -26.899 1.00 62.38 137 ILE A O 1
ATOM 1092 N N . ASN A 1 138 ? 29.735 14.899 -28.042 1.00 50.94 138 ASN A N 1
ATOM 1093 C CA . ASN A 1 138 ? 29.704 13.453 -28.263 1.00 50.94 138 ASN A CA 1
ATOM 1094 C C . ASN A 1 138 ? 30.890 12.953 -29.100 1.00 50.94 138 ASN A C 1
ATOM 1096 O O . ASN A 1 138 ? 31.482 11.918 -28.789 1.00 50.94 138 ASN A O 1
ATOM 1100 N N . ILE A 1 139 ? 31.267 13.684 -30.152 1.00 57.47 139 ILE A N 1
ATOM 1101 C CA . ILE A 1 139 ? 32.434 13.347 -30.978 1.00 57.47 139 ILE A CA 1
ATOM 1102 C C . ILE A 1 139 ? 33.722 13.486 -30.161 1.00 57.47 139 ILE A C 1
ATOM 1104 O O . ILE A 1 139 ? 34.566 12.590 -30.193 1.00 57.47 139 ILE A O 1
ATOM 1108 N N . LEU A 1 140 ? 33.852 14.562 -29.382 1.00 55.00 140 LEU A N 1
ATOM 1109 C CA . LEU A 1 140 ? 35.010 14.791 -28.522 1.00 55.00 140 LEU A CA 1
ATOM 1110 C C . LEU A 1 140 ? 35.149 13.681 -27.468 1.00 55.00 140 LEU A C 1
ATOM 1112 O O . LEU A 1 140 ? 36.247 13.165 -27.265 1.00 55.00 140 LEU A O 1
ATOM 1116 N N . PHE A 1 141 ? 34.036 13.246 -26.868 1.00 59.97 141 PHE A N 1
ATOM 1117 C CA . PHE A 1 141 ? 34.012 12.133 -25.917 1.00 59.97 141 PHE A CA 1
ATOM 1118 C C . PHE A 1 141 ? 34.471 10.825 -26.564 1.00 59.97 141 PHE A C 1
ATOM 1120 O O . PHE A 1 141 ? 35.319 10.130 -26.009 1.00 59.97 141 PHE A O 1
ATOM 1127 N N . ARG A 1 142 ? 33.989 10.524 -27.777 1.00 55.00 142 ARG A N 1
ATOM 1128 C CA . ARG A 1 142 ? 34.409 9.335 -28.538 1.00 55.00 142 ARG A CA 1
ATOM 1129 C C . ARG A 1 142 ? 35.902 9.350 -28.853 1.00 55.00 142 ARG A C 1
ATOM 1131 O O . ARG A 1 142 ? 36.546 8.308 -28.772 1.00 55.00 142 ARG A O 1
ATOM 1138 N N . VAL A 1 143 ? 36.460 10.512 -29.191 1.00 53.12 143 VAL A N 1
ATOM 1139 C CA . VAL A 1 143 ? 37.890 10.659 -29.500 1.00 53.12 143 VAL A CA 1
ATOM 1140 C C . VAL A 1 143 ? 38.743 10.517 -28.239 1.00 53.12 143 VAL A C 1
ATOM 1142 O O . VAL A 1 143 ? 39.686 9.730 -28.238 1.00 53.12 143 VAL A O 1
ATOM 1145 N N . ILE A 1 144 ? 38.395 11.210 -27.151 1.00 56.28 144 ILE A N 1
ATOM 1146 C CA . ILE A 1 144 ? 39.135 11.138 -25.881 1.00 56.28 144 ILE A CA 1
ATOM 1147 C C . ILE A 1 144 ? 39.079 9.715 -25.311 1.00 56.28 144 ILE A C 1
ATOM 1149 O O . ILE A 1 144 ? 40.103 9.172 -24.905 1.00 56.28 144 ILE A O 1
ATOM 1153 N N . PHE A 1 145 ? 37.914 9.067 -25.350 1.00 54.12 145 PHE A N 1
ATOM 1154 C CA . PHE A 1 145 ? 37.745 7.709 -24.838 1.00 54.12 145 PHE A CA 1
ATOM 1155 C C . PHE A 1 145 ? 38.471 6.660 -25.696 1.00 54.12 145 PHE A C 1
ATOM 1157 O O . PHE A 1 145 ? 39.130 5.764 -25.161 1.00 54.12 145 PHE A O 1
ATOM 1164 N N . ALA A 1 146 ? 38.451 6.803 -27.028 1.00 49.00 146 ALA A N 1
ATOM 1165 C CA . ALA A 1 146 ? 39.222 5.946 -27.931 1.00 49.00 146 ALA A CA 1
ATOM 1166 C C . ALA A 1 146 ? 40.740 6.083 -27.720 1.00 49.00 146 ALA A C 1
ATOM 1168 O O . ALA A 1 146 ? 41.469 5.093 -27.826 1.00 49.00 146 ALA A O 1
ATOM 1169 N N . LEU A 1 147 ? 41.217 7.288 -27.393 1.00 45.19 147 LEU A N 1
ATOM 1170 C CA . LEU A 1 147 ? 42.624 7.543 -27.083 1.00 45.19 147 LEU A CA 1
ATOM 1171 C C . LEU A 1 147 ? 43.019 6.971 -25.712 1.00 45.19 147 LEU A C 1
ATOM 1173 O O . LEU A 1 147 ? 44.038 6.286 -25.624 1.00 45.19 147 LEU A O 1
ATOM 1177 N N . SER A 1 148 ? 42.183 7.132 -24.680 1.00 50.56 148 SER A N 1
ATOM 1178 C CA . SER A 1 148 ? 42.412 6.543 -23.350 1.00 50.56 148 SER A CA 1
ATOM 1179 C C . SER A 1 148 ? 42.474 5.013 -23.388 1.00 50.56 148 SER A C 1
ATOM 1181 O O . SER A 1 148 ? 43.332 4.407 -22.748 1.00 50.56 148 SER A O 1
ATOM 1183 N N . ARG A 1 149 ? 41.624 4.373 -24.201 1.00 47.06 149 ARG A N 1
ATOM 1184 C CA . ARG A 1 149 ? 41.607 2.911 -24.375 1.00 47.06 149 ARG A CA 1
ATOM 1185 C C . ARG A 1 149 ? 42.824 2.377 -25.135 1.00 47.06 149 ARG A C 1
ATOM 1187 O O . ARG A 1 149 ? 43.194 1.220 -24.970 1.00 47.06 149 ARG A O 1
ATOM 1194 N N . ARG A 1 150 ? 43.467 3.204 -25.965 1.00 43.62 150 ARG A N 1
ATOM 1195 C CA . ARG A 1 150 ? 44.720 2.840 -26.644 1.00 43.62 150 ARG A CA 1
ATOM 1196 C C . ARG A 1 150 ? 45.915 2.842 -25.692 1.00 43.62 150 ARG A C 1
ATOM 1198 O O . ARG A 1 150 ? 46.820 2.039 -25.885 1.00 43.62 150 ARG A O 1
ATOM 1205 N N . MET A 1 151 ? 45.900 3.699 -24.670 1.00 39.25 151 MET A N 1
ATOM 1206 C CA . MET A 1 151 ? 46.996 3.806 -23.702 1.00 39.25 151 MET A CA 1
ATOM 1207 C C . MET A 1 151 ? 46.973 2.698 -22.638 1.00 39.25 151 MET A C 1
ATOM 1209 O O . MET A 1 151 ? 48.030 2.244 -22.216 1.00 39.25 151 MET A O 1
ATOM 1213 N N . THR A 1 152 ? 45.801 2.176 -22.262 1.00 46.75 152 THR A N 1
ATOM 1214 C CA . THR A 1 152 ? 45.687 1.096 -21.259 1.00 46.75 152 THR A CA 1
ATOM 1215 C C . THR A 1 152 ? 46.064 -0.298 -21.768 1.00 46.75 152 THR A C 1
ATOM 1217 O O . THR A 1 152 ? 46.213 -1.217 -20.968 1.00 46.75 152 THR A O 1
ATOM 1220 N N . HIS A 1 153 ? 46.254 -0.476 -23.077 1.00 41.22 153 HIS A N 1
ATOM 1221 C CA . HIS A 1 153 ? 46.671 -1.753 -23.667 1.00 41.22 153 HIS A CA 1
ATOM 1222 C C . HIS A 1 153 ? 48.176 -1.845 -23.964 1.00 41.22 153 HIS A C 1
ATOM 1224 O O . HIS A 1 153 ? 48.609 -2.840 -24.544 1.00 41.22 153 HIS A O 1
ATOM 1230 N N . ALA A 1 154 ? 48.970 -0.845 -23.571 1.00 38.94 154 ALA A N 1
ATOM 1231 C CA . ALA A 1 154 ? 50.395 -0.810 -23.884 1.00 38.94 154 ALA A CA 1
ATOM 1232 C C . ALA A 1 154 ? 51.309 -1.509 -22.860 1.00 38.94 154 ALA A C 1
ATOM 1234 O O . ALA A 1 154 ? 52.442 -1.788 -23.229 1.00 38.94 154 ALA A O 1
ATOM 1235 N N . ASP A 1 155 ? 50.868 -1.862 -21.642 1.00 37.75 155 ASP A N 1
ATOM 1236 C CA . ASP A 1 155 ? 51.788 -2.465 -20.662 1.00 37.75 155 ASP A CA 1
ATOM 1237 C C . ASP A 1 155 ? 51.161 -3.478 -19.677 1.00 37.75 155 ASP A C 1
ATOM 1239 O O . ASP A 1 155 ? 50.290 -3.154 -18.876 1.00 37.75 155 ASP A O 1
ATOM 1243 N N . ASN A 1 156 ? 51.743 -4.685 -19.715 1.00 37.09 156 ASN A N 1
ATOM 1244 C CA . ASN A 1 156 ? 51.940 -5.692 -18.657 1.00 37.09 156 ASN A CA 1
ATOM 1245 C C . ASN A 1 156 ? 50.752 -6.504 -18.086 1.00 37.09 156 ASN A C 1
ATOM 1247 O O . ASN A 1 156 ? 49.661 -6.018 -17.812 1.00 37.09 156 ASN A O 1
ATOM 1251 N N . GLY A 1 157 ? 51.001 -7.814 -17.926 1.00 47.56 157 GLY A N 1
ATOM 1252 C CA . GLY A 1 157 ? 50.010 -8.848 -17.610 1.00 47.56 157 GLY A CA 1
ATOM 1253 C C . GLY A 1 157 ? 49.969 -9.367 -16.162 1.00 47.56 157 GLY A C 1
ATOM 1254 O O . GLY A 1 157 ? 50.775 -8.982 -15.321 1.00 47.56 157 GLY A O 1
ATOM 1255 N N . PHE A 1 158 ? 49.050 -10.336 -15.970 1.00 31.03 158 PHE A N 1
ATOM 1256 C CA . PHE A 1 158 ? 48.653 -11.116 -14.767 1.00 31.03 158 PHE A CA 1
ATOM 1257 C C . PHE A 1 158 ? 47.657 -10.461 -13.775 1.00 31.03 158 PHE A C 1
ATOM 1259 O O . PHE A 1 158 ? 47.576 -9.243 -13.692 1.00 31.03 158 PHE A O 1
ATOM 1266 N N . PRO A 1 159 ? 46.904 -11.258 -12.972 1.00 45.66 159 PRO A N 1
ATOM 1267 C CA . PRO A 1 159 ? 45.898 -12.240 -13.384 1.00 45.66 159 PRO A CA 1
ATOM 1268 C C . PRO A 1 159 ? 44.501 -11.965 -12.785 1.00 45.66 159 PRO A C 1
ATOM 1270 O O . PRO A 1 159 ? 44.302 -11.161 -11.880 1.00 45.66 159 PRO A O 1
ATOM 1273 N N . GLN A 1 160 ? 43.523 -12.707 -13.304 1.00 54.47 160 GLN A N 1
ATOM 1274 C CA . GLN A 1 160 ? 42.108 -12.682 -12.940 1.00 54.47 160 GLN A CA 1
ATOM 1275 C C . GLN A 1 160 ? 41.840 -12.934 -11.447 1.00 54.47 160 GLN A C 1
ATOM 1277 O O . GLN A 1 160 ? 42.219 -13.976 -10.918 1.00 54.47 160 GLN A O 1
ATOM 1282 N N . THR A 1 161 ? 41.039 -12.062 -10.824 1.00 34.31 161 THR A N 1
ATOM 1283 C CA . THR A 1 161 ? 40.110 -12.453 -9.753 1.00 34.31 161 THR A CA 1
ATOM 1284 C C . THR A 1 161 ? 38.783 -11.695 -9.883 1.00 34.31 161 THR A C 1
ATOM 1286 O O . THR A 1 161 ? 38.752 -10.483 -10.060 1.00 34.31 161 THR A O 1
ATOM 1289 N N . ASN A 1 162 ? 37.692 -12.465 -9.853 1.00 37.16 162 ASN A N 1
ATOM 1290 C CA . ASN A 1 162 ? 36.299 -12.114 -9.552 1.00 37.16 162 ASN A CA 1
ATOM 1291 C C . ASN A 1 162 ? 35.908 -10.624 -9.597 1.00 37.16 162 ASN A C 1
ATOM 1293 O O . ASN A 1 162 ? 35.824 -9.967 -8.562 1.00 37.16 162 ASN A O 1
ATOM 1297 N N . ALA A 1 163 ? 35.517 -10.136 -10.774 1.00 31.69 163 ALA A N 1
ATOM 1298 C CA . ALA A 1 163 ? 34.775 -8.887 -10.902 1.00 31.69 163 ALA A CA 1
ATOM 1299 C C . ALA A 1 163 ? 33.498 -9.119 -11.719 1.00 31.69 163 ALA A C 1
ATOM 1301 O O . ALA A 1 163 ? 33.535 -9.593 -12.854 1.00 31.69 163 ALA A O 1
ATOM 1302 N N . ARG A 1 164 ? 32.353 -8.785 -11.109 1.00 34.41 164 ARG A N 1
ATOM 1303 C CA . ARG A 1 164 ? 31.085 -8.538 -11.806 1.00 34.41 164 ARG A CA 1
ATOM 1304 C C . ARG A 1 164 ? 31.351 -7.564 -12.951 1.00 34.41 164 ARG A C 1
ATOM 1306 O O . ARG A 1 164 ? 31.899 -6.494 -12.708 1.00 34.41 164 ARG A O 1
ATOM 1313 N N . PHE A 1 165 ? 30.930 -7.924 -14.159 1.00 30.20 165 PHE A N 1
ATOM 1314 C CA . PHE A 1 165 ? 30.949 -7.038 -15.320 1.00 30.20 165 PHE A CA 1
ATOM 1315 C C . PHE A 1 165 ? 30.250 -5.706 -14.989 1.00 30.20 165 PHE A C 1
ATOM 1317 O O . PHE A 1 165 ? 29.053 -5.731 -14.682 1.00 30.20 165 PHE A O 1
ATOM 1324 N N . PRO A 1 166 ? 30.931 -4.549 -15.060 1.00 34.34 166 PRO A N 1
ATOM 1325 C CA . PRO A 1 166 ? 30.237 -3.288 -15.221 1.00 34.34 166 PRO A CA 1
ATOM 1326 C C . PRO A 1 166 ? 29.788 -3.243 -16.685 1.00 34.34 166 PRO A C 1
ATOM 1328 O O . PRO A 1 166 ? 30.610 -3.170 -17.596 1.00 34.34 166 PRO A O 1
ATOM 1331 N N . LEU A 1 167 ? 28.485 -3.382 -16.929 1.00 36.84 167 LEU A N 1
ATOM 1332 C CA . LEU A 1 167 ? 27.935 -3.042 -18.237 1.00 36.84 167 LEU A CA 1
ATOM 1333 C C . LEU A 1 167 ? 28.016 -1.520 -18.366 1.00 36.84 167 LEU A C 1
ATOM 1335 O O . LEU A 1 167 ? 27.375 -0.790 -17.611 1.00 36.84 167 LEU A O 1
ATOM 1339 N N . ASP A 1 168 ? 28.887 -1.093 -19.271 1.00 41.31 168 ASP A N 1
ATOM 1340 C CA . ASP A 1 168 ? 29.253 0.291 -19.544 1.00 41.31 168 ASP A CA 1
ATOM 1341 C C . ASP A 1 168 ? 28.039 1.105 -20.025 1.00 41.31 168 ASP A C 1
ATOM 1343 O O . ASP A 1 168 ? 27.208 0.600 -20.788 1.00 41.31 168 ASP A O 1
ATOM 1347 N N . LEU A 1 169 ? 27.941 2.376 -19.616 1.00 41.00 169 LEU A N 1
ATOM 1348 C CA . LEU A 1 169 ? 26.864 3.289 -20.039 1.00 41.00 169 LEU A CA 1
ATOM 1349 C C . LEU A 1 169 ? 26.835 3.462 -21.577 1.00 41.00 169 LEU A C 1
ATOM 1351 O O . LEU A 1 169 ? 25.789 3.770 -22.149 1.00 41.00 169 LEU A O 1
ATOM 1355 N N . GLU A 1 170 ? 27.963 3.202 -22.252 1.00 42.19 170 GLU A N 1
ATOM 1356 C CA . GLU A 1 170 ? 28.086 3.159 -23.715 1.00 42.19 170 GLU A CA 1
ATOM 1357 C C . GLU A 1 170 ? 27.205 2.080 -24.373 1.00 42.19 170 GLU A C 1
ATOM 1359 O O . GLU A 1 170 ? 26.662 2.319 -25.451 1.00 42.19 170 GLU A O 1
ATOM 1364 N N . PHE A 1 171 ? 26.985 0.922 -23.732 1.00 41.50 171 PHE A N 1
ATOM 1365 C CA . PHE A 1 171 ? 26.176 -0.168 -24.306 1.00 41.50 171 PHE A CA 1
ATOM 1366 C C . PHE A 1 171 ? 24.687 0.210 -24.417 1.00 41.50 171 PHE A C 1
ATOM 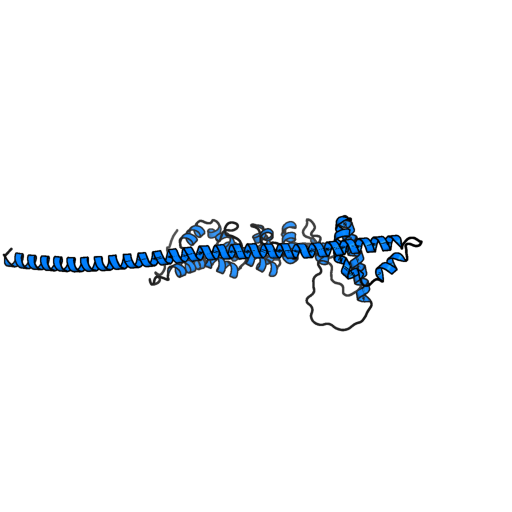1368 O O . PHE A 1 171 ? 23.957 -0.313 -25.257 1.00 41.50 171 PHE A O 1
ATOM 1375 N N . LEU A 1 172 ? 24.235 1.160 -23.594 1.00 42.94 172 LEU A N 1
ATOM 1376 C CA . LEU A 1 172 ? 22.840 1.598 -23.518 1.00 42.94 172 LEU A CA 1
ATOM 1377 C C . LEU A 1 172 ? 22.468 2.663 -24.532 1.00 42.94 172 LEU A C 1
ATOM 1379 O O . LEU A 1 172 ? 21.352 2.643 -25.042 1.00 42.94 172 LEU A O 1
ATOM 1383 N N . ASN A 1 173 ? 23.402 3.552 -24.863 1.00 40.59 173 ASN A N 1
ATOM 1384 C CA . ASN A 1 173 ? 23.202 4.508 -25.950 1.00 40.59 173 ASN A CA 1
ATOM 1385 C C . ASN A 1 173 ? 23.281 3.837 -27.335 1.00 40.59 173 ASN A C 1
ATOM 1387 O O . ASN A 1 173 ? 22.859 4.433 -28.322 1.00 40.59 173 ASN A O 1
ATOM 1391 N N . CYS A 1 174 ? 23.776 2.596 -27.407 1.00 37.16 174 CYS A N 1
ATOM 1392 C CA . CYS A 1 174 ? 23.790 1.776 -28.622 1.00 37.16 174 CYS A CA 1
ATOM 1393 C C . CYS A 1 174 ? 22.545 0.882 -28.784 1.00 37.16 174 CYS A C 1
ATOM 1395 O O . CYS A 1 174 ? 22.324 0.348 -29.870 1.00 37.16 174 CYS A O 1
ATOM 1397 N N . LEU A 1 175 ? 21.708 0.738 -27.748 1.00 42.19 175 LEU A N 1
ATOM 1398 C CA . LEU A 1 175 ? 20.406 0.070 -27.840 1.00 42.19 175 LEU A CA 1
ATOM 1399 C C . LEU A 1 175 ? 19.401 1.003 -28.534 1.00 42.19 175 LEU A C 1
ATOM 1401 O O . LEU A 1 175 ? 18.552 1.633 -27.905 1.00 42.19 175 LEU A O 1
ATOM 1405 N N . LEU A 1 176 ? 19.505 1.099 -29.860 1.00 43.28 176 LEU A N 1
ATOM 1406 C CA . LEU A 1 176 ? 18.478 1.713 -30.697 1.00 43.28 176 LEU A CA 1
ATOM 1407 C C . LEU A 1 176 ? 17.244 0.807 -30.688 1.00 43.28 176 LEU A C 1
ATOM 1409 O O . LEU A 1 176 ? 17.159 -0.160 -31.441 1.00 43.28 176 LEU A O 1
ATOM 1413 N N . VAL A 1 177 ? 16.282 1.113 -29.819 1.00 43.03 177 VAL A N 1
ATOM 1414 C CA . VAL A 1 177 ? 14.930 0.564 -29.942 1.00 43.03 177 VAL A CA 1
ATOM 1415 C C . VAL A 1 177 ? 14.257 1.323 -31.083 1.00 43.03 177 VAL A C 1
ATOM 1417 O O . VAL A 1 177 ? 13.805 2.453 -30.902 1.00 43.03 177 VAL A O 1
ATOM 1420 N N . ASN A 1 178 ? 14.236 0.726 -32.276 1.00 47.09 178 ASN A N 1
ATOM 1421 C CA . ASN A 1 178 ? 13.426 1.236 -33.384 1.00 47.09 178 ASN A CA 1
ATOM 1422 C C . ASN A 1 178 ? 11.931 1.166 -33.025 1.00 47.09 178 ASN A C 1
ATOM 1424 O O . ASN A 1 178 ? 11.535 0.458 -32.094 1.00 47.09 178 ASN A O 1
ATOM 1428 N N . SER A 1 179 ? 11.090 1.868 -33.793 1.00 50.94 179 SER A N 1
ATOM 1429 C CA . SER A 1 179 ? 9.621 1.863 -33.654 1.00 50.94 179 SER A CA 1
ATOM 1430 C C . SER A 1 179 ? 9.004 0.461 -33.573 1.00 50.94 179 SER A C 1
ATOM 1432 O O . SER A 1 179 ? 7.923 0.304 -33.010 1.00 50.94 179 SER A O 1
ATOM 1434 N N . ASP A 1 180 ? 9.722 -0.546 -34.075 1.00 44.72 180 ASP A N 1
ATOM 1435 C CA . ASP A 1 180 ? 9.253 -1.916 -34.263 1.00 44.72 180 ASP A CA 1
ATOM 1436 C C . ASP A 1 180 ? 9.767 -2.894 -33.181 1.00 44.72 180 ASP A C 1
ATOM 1438 O O . ASP A 1 180 ? 9.677 -4.108 -33.351 1.00 44.72 180 ASP A O 1
ATOM 1442 N N . CYS A 1 181 ? 10.326 -2.397 -32.067 1.00 52.78 181 CYS A N 1
ATOM 1443 C CA . CYS A 1 181 ? 10.804 -3.215 -30.935 1.00 52.78 181 CYS A CA 1
ATOM 1444 C C . CYS A 1 181 ? 11.903 -4.237 -31.278 1.00 52.78 181 CYS A C 1
ATOM 1446 O O . CYS A 1 181 ? 11.995 -5.301 -30.659 1.00 52.78 181 CYS A O 1
ATOM 1448 N N . THR A 1 182 ? 12.755 -3.931 -32.252 1.00 45.94 182 THR A N 1
ATOM 1449 C CA . THR A 1 182 ? 13.931 -4.746 -32.573 1.00 45.94 182 THR A CA 1
ATOM 1450 C C . THR A 1 182 ? 15.106 -4.345 -31.693 1.00 45.94 182 THR A C 1
ATOM 1452 O O . THR A 1 182 ? 15.544 -3.195 -31.737 1.00 45.94 182 THR A O 1
ATOM 1455 N N . LEU A 1 183 ? 15.637 -5.289 -30.913 1.00 53.25 183 LEU A N 1
ATOM 1456 C CA . LEU A 1 183 ? 16.868 -5.078 -30.153 1.00 53.25 183 LEU A CA 1
ATOM 1457 C C . LEU A 1 183 ? 18.071 -5.4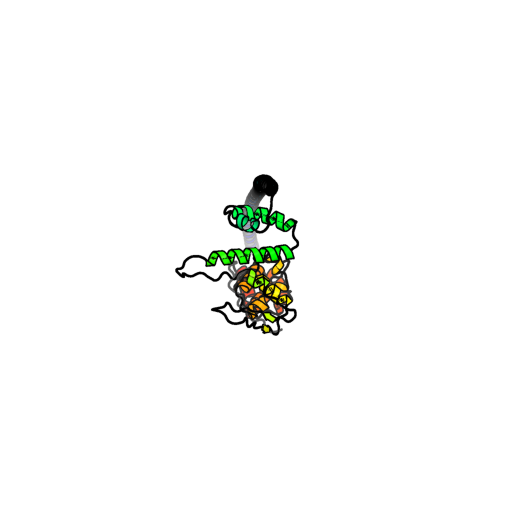92 -30.988 1.00 53.25 183 LEU A C 1
ATOM 1459 O O . LEU A 1 183 ? 18.204 -6.662 -31.353 1.00 53.25 183 LEU A O 1
ATOM 1463 N N . LEU A 1 184 ? 18.960 -4.536 -31.242 1.00 47.75 184 LEU A N 1
ATOM 1464 C CA . LEU A 1 184 ? 20.297 -4.803 -31.751 1.00 47.75 184 LEU A CA 1
ATOM 1465 C C . LEU A 1 184 ? 21.199 -5.127 -30.564 1.00 47.75 184 LEU A C 1
ATOM 1467 O O . LEU A 1 184 ? 21.456 -4.270 -29.720 1.00 47.75 184 LEU A O 1
ATOM 1471 N N . VAL A 1 185 ? 21.662 -6.372 -30.484 1.00 48.78 185 VAL A N 1
ATOM 1472 C CA . VAL A 1 185 ? 22.606 -6.789 -29.446 1.00 48.78 185 VAL A CA 1
ATOM 1473 C C . VAL A 1 185 ? 23.945 -7.096 -30.105 1.00 48.78 185 VAL A C 1
ATOM 1475 O O . VAL A 1 185 ? 24.057 -7.998 -30.935 1.00 48.78 185 VAL A O 1
ATOM 1478 N N . GLU A 1 186 ? 24.979 -6.336 -29.747 1.00 43.19 186 GLU A N 1
ATOM 1479 C CA . GLU A 1 186 ? 26.343 -6.622 -30.188 1.00 43.19 186 GLU A CA 1
ATOM 1480 C C . GLU A 1 186 ? 26.968 -7.702 -29.293 1.00 43.19 186 GLU A C 1
ATOM 1482 O O . GLU A 1 186 ? 26.967 -7.608 -28.064 1.00 43.19 186 GLU A O 1
ATOM 1487 N N . LYS A 1 187 ? 27.520 -8.755 -29.906 1.00 40.19 187 LYS A N 1
ATOM 1488 C CA . LYS A 1 187 ? 28.241 -9.808 -29.180 1.00 40.19 187 LYS A CA 1
ATOM 1489 C C . LYS A 1 187 ? 29.553 -9.241 -28.600 1.00 40.19 187 LYS A C 1
ATOM 1491 O O . LYS A 1 187 ? 30.324 -8.655 -29.364 1.00 40.19 187 LYS A O 1
ATOM 1496 N N . PRO A 1 188 ? 29.890 -9.488 -27.319 1.00 41.00 188 PRO A N 1
ATOM 1497 C CA . PRO A 1 188 ? 31.239 -9.237 -26.824 1.00 41.00 188 PRO A CA 1
ATOM 1498 C C . PRO A 1 188 ? 32.195 -10.221 -27.513 1.00 41.00 188 PRO A C 1
ATOM 1500 O O . PRO A 1 188 ? 32.011 -11.436 -27.422 1.00 41.00 188 PRO A O 1
ATOM 1503 N N . GLN A 1 189 ? 33.180 -9.719 -28.262 1.00 48.97 189 GLN A N 1
ATOM 1504 C CA . GLN A 1 189 ? 34.080 -10.583 -29.024 1.00 48.97 189 GLN A CA 1
ATOM 1505 C C . GLN A 1 189 ? 35.151 -11.243 -28.157 1.00 48.97 189 GLN A C 1
ATOM 1507 O O . GLN A 1 189 ? 35.926 -10.575 -27.477 1.00 48.97 189 GLN A O 1
ATOM 1512 N N . ILE A 1 190 ? 35.279 -12.556 -28.346 1.00 41.09 190 ILE A N 1
ATOM 1513 C CA . ILE A 1 190 ? 36.574 -13.227 -28.422 1.00 41.09 190 ILE A CA 1
ATOM 1514 C C . ILE A 1 190 ? 36.948 -13.233 -29.919 1.00 41.09 190 ILE A C 1
ATOM 1516 O O . ILE A 1 190 ? 36.345 -13.960 -30.697 1.00 41.09 190 ILE A O 1
ATOM 1520 N N . CYS A 1 191 ? 37.899 -12.370 -30.292 1.00 43.91 191 CYS A N 1
ATOM 1521 C CA . CYS A 1 191 ? 38.730 -12.350 -31.512 1.00 43.91 191 CYS A CA 1
ATOM 1522 C C . CYS A 1 191 ? 38.084 -12.345 -32.934 1.00 43.91 191 CYS A C 1
ATOM 1524 O O . CYS A 1 191 ? 37.616 -13.359 -33.439 1.00 43.91 191 CYS A O 1
ATOM 1526 N N . ASN A 1 192 ? 38.237 -11.207 -33.631 1.00 48.81 192 ASN A N 1
ATOM 1527 C CA . ASN A 1 192 ? 38.599 -11.029 -35.055 1.00 48.81 192 ASN A CA 1
ATOM 1528 C C . ASN A 1 192 ? 37.792 -11.700 -36.195 1.00 48.81 192 ASN A C 1
ATOM 1530 O O . ASN A 1 192 ? 38.389 -12.138 -37.177 1.00 48.81 192 ASN A O 1
ATOM 1534 N N . GLN A 1 193 ? 36.457 -11.662 -36.185 1.00 43.25 193 GLN A N 1
ATOM 1535 C CA . GLN A 1 193 ? 35.655 -11.860 -37.414 1.00 43.25 193 GLN A CA 1
ATOM 1536 C C . GLN A 1 193 ? 34.396 -10.974 -37.429 1.00 43.25 193 GLN A C 1
ATOM 1538 O O . GLN A 1 193 ? 33.885 -10.618 -36.375 1.00 43.25 193 GLN A O 1
ATOM 1543 N N . GLN A 1 194 ? 33.959 -10.546 -38.621 1.00 44.88 194 GLN A N 1
ATOM 1544 C CA . GLN A 1 194 ? 32.937 -9.516 -38.899 1.00 44.88 194 GLN A CA 1
ATOM 1545 C C . GLN A 1 194 ? 31.724 -9.500 -37.942 1.00 44.88 194 GLN A C 1
ATOM 1547 O O . GLN A 1 194 ? 31.162 -10.539 -37.599 1.00 44.88 194 GLN A O 1
ATOM 1552 N N . ARG A 1 195 ? 31.304 -8.287 -37.538 1.00 43.00 195 ARG A N 1
ATOM 1553 C CA . ARG A 1 195 ? 30.155 -8.019 -36.654 1.00 43.00 195 ARG A CA 1
ATOM 1554 C C . ARG A 1 195 ? 28.855 -8.524 -37.290 1.00 43.00 195 ARG A C 1
ATOM 1556 O O . ARG A 1 195 ? 28.249 -7.826 -38.094 1.00 43.00 195 ARG A O 1
ATOM 1563 N N . ALA A 1 196 ? 28.413 -9.719 -36.920 1.00 54.38 196 ALA A N 1
ATOM 1564 C CA . ALA A 1 196 ? 27.043 -10.142 -37.173 1.00 54.38 196 ALA A CA 1
ATOM 1565 C C . ALA A 1 196 ? 26.139 -9.499 -36.110 1.00 54.38 196 ALA A C 1
ATOM 1567 O O . ALA A 1 196 ? 26.105 -9.954 -34.965 1.00 54.38 196 ALA A O 1
ATOM 1568 N N . SER A 1 197 ? 25.452 -8.411 -36.465 1.00 60.41 197 SER A N 1
ATOM 1569 C CA . SER A 1 197 ? 24.346 -7.880 -35.666 1.00 60.41 197 SER A CA 1
ATOM 1570 C C . SER A 1 197 ? 23.184 -8.862 -35.756 1.00 60.41 197 SER A C 1
ATOM 1572 O O . SER A 1 197 ? 22.734 -9.180 -36.857 1.00 60.41 197 SER A O 1
ATOM 1574 N N . TYR A 1 198 ? 22.705 -9.357 -34.621 1.00 65.12 198 TYR A N 1
ATOM 1575 C CA . TYR A 1 198 ? 21.459 -10.108 -34.586 1.00 65.12 198 TYR A CA 1
ATOM 1576 C C . TYR A 1 198 ? 20.362 -9.206 -34.032 1.00 65.12 198 TYR A C 1
ATOM 1578 O O . TYR A 1 198 ? 20.524 -8.563 -32.993 1.00 65.12 198 TYR A O 1
ATOM 1586 N N . GLU A 1 199 ? 19.259 -9.145 -34.768 1.00 78.75 199 GLU A N 1
ATOM 1587 C CA . GLU A 1 199 ? 18.047 -8.447 -34.367 1.00 78.75 199 GLU A CA 1
ATOM 1588 C C . GLU A 1 199 ? 17.122 -9.438 -33.671 1.00 78.75 199 GLU A C 1
ATOM 1590 O O . GLU A 1 199 ? 16.749 -10.466 -34.242 1.00 78.75 199 GLU A O 1
ATOM 1595 N N . VAL A 1 200 ? 16.743 -9.134 -32.432 1.00 83.56 200 VAL A N 1
ATOM 1596 C CA . VAL A 1 200 ? 15.708 -9.887 -31.718 1.00 83.56 200 VAL A CA 1
ATOM 1597 C C . VAL A 1 200 ? 14.398 -9.123 -31.842 1.00 83.56 200 VAL A C 1
ATOM 1599 O O . VAL A 1 200 ? 14.300 -7.987 -31.376 1.00 83.56 200 VAL A O 1
ATOM 1602 N N . LYS A 1 201 ? 13.393 -9.743 -32.468 1.00 87.00 201 LYS A N 1
ATOM 1603 C CA . LYS A 1 201 ? 12.027 -9.210 -32.532 1.00 87.00 201 LYS A CA 1
ATOM 1604 C C . LYS A 1 201 ? 11.289 -9.550 -31.244 1.00 87.00 201 LYS A C 1
ATOM 1606 O O . LYS A 1 201 ? 11.181 -10.721 -30.886 1.00 87.00 201 LYS A O 1
ATOM 1611 N N . LEU A 1 202 ? 10.792 -8.528 -30.557 1.00 88.94 202 LEU A N 1
ATOM 1612 C CA . LEU A 1 202 ? 9.957 -8.689 -29.371 1.00 88.94 202 LEU A CA 1
ATOM 1613 C C . LEU A 1 202 ? 8.486 -8.569 -29.771 1.00 88.94 202 LEU A C 1
ATOM 1615 O O . LEU A 1 202 ? 7.980 -7.471 -29.991 1.00 88.94 202 LEU A O 1
ATOM 1619 N N . GLU A 1 203 ? 7.797 -9.701 -29.881 1.00 91.12 203 GLU A N 1
ATOM 1620 C CA . GLU A 1 203 ? 6.361 -9.713 -30.166 1.00 91.12 203 GLU A CA 1
ATOM 1621 C C . GLU A 1 203 ? 5.549 -9.327 -28.920 1.00 91.12 203 GLU A C 1
ATOM 1623 O O . GLU A 1 203 ? 5.880 -9.712 -27.799 1.00 91.12 203 GLU A O 1
ATOM 1628 N N . GLY A 1 204 ? 4.477 -8.550 -29.114 1.00 87.69 204 GLY A N 1
ATOM 1629 C CA . GLY A 1 204 ? 3.533 -8.190 -28.047 1.00 87.69 204 GLY A CA 1
ATOM 1630 C C . GLY A 1 204 ? 3.997 -7.089 -27.087 1.00 87.69 204 GLY A C 1
ATOM 1631 O O . GLY A 1 204 ? 3.309 -6.817 -26.105 1.00 87.69 204 GLY A O 1
ATOM 1632 N N . VAL A 1 205 ? 5.128 -6.435 -27.361 1.00 92.50 205 VAL A N 1
ATOM 1633 C CA . VAL A 1 205 ? 5.664 -5.347 -26.532 1.00 92.50 205 VAL A CA 1
ATOM 1634 C C . VAL A 1 205 ? 5.632 -4.038 -27.313 1.00 92.50 205 VAL A C 1
ATOM 1636 O O . VAL A 1 205 ? 6.014 -4.000 -28.477 1.00 92.50 205 VAL A O 1
ATOM 1639 N N . VAL A 1 206 ? 5.191 -2.951 -26.677 1.00 92.50 206 VAL A N 1
ATOM 1640 C CA . VAL A 1 206 ? 5.204 -1.608 -27.274 1.00 92.50 206 VAL A CA 1
ATOM 1641 C C . VAL A 1 206 ? 6.566 -0.951 -27.031 1.00 92.50 206 VAL A C 1
ATOM 1643 O O . VAL A 1 206 ? 7.054 -0.933 -25.900 1.00 92.50 206 VAL A O 1
ATOM 1646 N N . ALA A 1 207 ? 7.162 -0.350 -28.066 1.00 89.19 207 ALA A N 1
ATOM 1647 C CA . ALA A 1 207 ? 8.524 0.201 -28.009 1.00 89.19 207 ALA A CA 1
ATOM 1648 C C . ALA A 1 207 ? 8.690 1.241 -26.894 1.00 89.19 207 ALA A C 1
ATOM 1650 O O . ALA A 1 207 ? 9.678 1.231 -26.158 1.00 89.19 207 ALA A O 1
ATOM 1651 N N . ALA A 1 208 ? 7.685 2.104 -26.724 1.00 89.81 208 ALA A N 1
ATOM 1652 C CA . ALA A 1 208 ? 7.665 3.122 -25.680 1.00 89.81 208 ALA A CA 1
ATOM 1653 C C . ALA A 1 208 ? 7.666 2.515 -24.266 1.00 89.81 208 ALA A C 1
ATOM 1655 O O . ALA A 1 208 ? 8.389 2.993 -23.393 1.00 89.81 208 ALA A O 1
ATOM 1656 N N . GLU A 1 209 ? 6.902 1.444 -24.041 1.00 91.44 209 GLU A N 1
ATOM 1657 C CA . GLU A 1 209 ? 6.851 0.749 -22.751 1.00 91.44 209 GLU A CA 1
ATOM 1658 C C . GLU A 1 209 ? 8.180 0.044 -22.450 1.00 91.44 209 GLU A C 1
ATOM 1660 O O . GLU A 1 209 ? 8.707 0.130 -21.338 1.00 91.44 209 GLU A O 1
ATOM 1665 N N . PHE A 1 210 ? 8.772 -0.594 -23.463 1.00 92.50 210 PHE A N 1
ATOM 1666 C CA . PHE A 1 210 ? 10.068 -1.250 -23.323 1.00 92.50 210 PHE A CA 1
ATOM 1667 C C . PHE A 1 210 ? 11.195 -0.254 -23.037 1.00 92.50 210 PHE A C 1
ATOM 1669 O O . PHE A 1 210 ? 12.049 -0.504 -22.187 1.00 92.50 210 PHE A O 1
ATOM 1676 N N . ALA A 1 211 ? 11.173 0.918 -23.676 1.00 90.25 211 ALA A N 1
ATOM 1677 C CA . ALA A 1 211 ? 12.115 1.989 -23.375 1.00 90.25 211 ALA A CA 1
ATOM 1678 C C . ALA A 1 211 ? 12.016 2.440 -21.906 1.00 90.25 211 ALA A C 1
ATOM 1680 O O . ALA A 1 211 ? 13.039 2.725 -21.281 1.00 90.25 211 ALA A O 1
ATOM 1681 N N . ILE A 1 212 ? 10.811 2.464 -21.322 1.00 90.81 212 ILE A N 1
ATOM 1682 C CA . ILE A 1 212 ? 10.616 2.768 -19.895 1.00 90.81 212 ILE A CA 1
ATOM 1683 C C . ILE A 1 212 ? 11.209 1.660 -19.011 1.00 90.81 212 ILE A C 1
ATOM 1685 O O . ILE A 1 212 ? 11.876 1.973 -18.024 1.00 90.81 212 ILE A O 1
ATOM 1689 N N . LEU A 1 213 ? 11.059 0.384 -19.388 1.00 92.44 213 LEU A N 1
ATOM 1690 C CA . LEU A 1 213 ? 11.720 -0.729 -18.696 1.00 92.44 213 LEU A CA 1
ATOM 1691 C C . LEU A 1 213 ? 13.248 -0.588 -18.726 1.00 92.44 213 LEU A C 1
ATOM 1693 O O . LEU A 1 213 ? 13.890 -0.707 -17.684 1.00 92.44 213 LEU A O 1
ATOM 1697 N N . LEU A 1 214 ? 13.838 -0.286 -19.887 1.00 91.31 214 LEU A N 1
ATOM 1698 C CA . LEU A 1 214 ? 15.285 -0.078 -20.004 1.00 91.31 214 LEU A CA 1
ATOM 1699 C C . LEU A 1 214 ? 15.756 1.087 -19.126 1.00 91.31 214 LEU A C 1
ATOM 1701 O O . LEU A 1 214 ? 16.734 0.946 -18.392 1.00 91.31 214 LEU A O 1
ATOM 1705 N N . LYS A 1 215 ? 15.024 2.208 -19.114 1.00 90.25 215 LYS A N 1
ATOM 1706 C CA . LYS A 1 215 ? 15.306 3.316 -18.188 1.00 90.25 215 LYS A CA 1
ATOM 1707 C C . LYS A 1 215 ? 15.259 2.845 -16.733 1.00 90.25 215 LYS A C 1
ATOM 1709 O O . LYS A 1 215 ? 16.171 3.148 -15.972 1.00 90.25 215 LYS A O 1
ATOM 1714 N N . ALA A 1 216 ? 14.260 2.045 -16.363 1.00 90.00 216 ALA A N 1
ATOM 1715 C CA . ALA A 1 216 ? 14.123 1.508 -15.013 1.00 90.00 216 ALA A CA 1
ATOM 1716 C C . ALA A 1 216 ? 15.229 0.518 -14.616 1.00 90.00 216 ALA A C 1
ATOM 1718 O O . ALA A 1 216 ? 15.502 0.383 -13.425 1.00 90.00 216 ALA A O 1
ATOM 1719 N N . ILE A 1 217 ? 15.859 -0.179 -15.565 1.00 90.56 217 ILE A N 1
ATOM 1720 C CA . ILE A 1 217 ? 16.978 -1.094 -15.293 1.00 90.56 217 ILE A CA 1
ATOM 1721 C C . ILE A 1 217 ? 18.278 -0.311 -15.131 1.00 90.56 217 ILE A C 1
ATOM 1723 O O . ILE A 1 217 ? 19.024 -0.536 -14.178 1.00 90.56 217 ILE A O 1
ATOM 1727 N N . TYR A 1 218 ? 18.541 0.598 -16.064 1.00 85.31 218 TYR A N 1
ATOM 1728 C CA . TYR A 1 218 ? 19.885 1.104 -16.286 1.00 85.31 218 TYR A CA 1
ATOM 1729 C C . TYR A 1 218 ? 20.112 2.539 -15.823 1.00 85.31 218 TYR A C 1
ATOM 1731 O O . TYR A 1 218 ? 21.247 2.895 -15.511 1.00 85.31 218 TYR A O 1
ATOM 1739 N N . GLN A 1 219 ? 19.072 3.372 -15.757 1.00 82.69 219 GLN A N 1
ATOM 1740 C CA . GLN A 1 219 ? 19.248 4.736 -15.274 1.00 82.69 219 GLN A CA 1
ATOM 1741 C C . GLN A 1 219 ? 19.264 4.756 -13.738 1.00 82.69 219 GLN A C 1
ATOM 1743 O O . GLN A 1 219 ? 18.417 4.120 -13.096 1.00 82.69 219 GLN A O 1
ATOM 1748 N N . PRO A 1 220 ? 20.213 5.485 -13.120 1.00 73.00 220 PRO A N 1
ATOM 1749 C CA . PRO A 1 220 ? 20.134 5.791 -11.702 1.00 73.00 220 PRO A CA 1
ATOM 1750 C C . PRO A 1 220 ? 18.870 6.619 -11.480 1.00 73.00 220 PRO A C 1
ATOM 1752 O O . PRO A 1 220 ? 18.682 7.678 -12.078 1.00 73.00 220 PRO A O 1
ATOM 1755 N N . ILE A 1 221 ? 17.957 6.090 -10.670 1.00 71.94 221 ILE A N 1
ATOM 1756 C CA . ILE A 1 221 ? 16.654 6.711 -10.476 1.00 71.94 221 ILE A CA 1
ATOM 1757 C C . ILE A 1 221 ? 16.849 7.950 -9.609 1.00 71.94 221 ILE A C 1
ATOM 1759 O O . ILE A 1 221 ? 17.157 7.839 -8.426 1.00 71.94 221 ILE A O 1
ATOM 1763 N N . ILE A 1 222 ? 16.671 9.123 -10.213 1.00 63.81 222 ILE A N 1
ATOM 1764 C CA . ILE A 1 222 ? 16.735 10.404 -9.504 1.00 63.81 222 ILE A CA 1
ATOM 1765 C C . ILE A 1 222 ? 15.470 10.568 -8.646 1.00 63.81 222 ILE A C 1
ATOM 1767 O O . ILE A 1 222 ? 15.575 10.921 -7.478 1.00 63.81 222 ILE A O 1
ATOM 1771 N N . ASN A 1 223 ? 14.299 10.200 -9.192 1.00 74.81 223 ASN A N 1
ATOM 1772 C CA . ASN A 1 223 ? 13.000 10.232 -8.511 1.00 74.81 223 ASN A CA 1
ATOM 1773 C C . ASN A 1 223 ? 12.183 8.961 -8.816 1.00 74.81 223 ASN A C 1
ATOM 1775 O O . ASN A 1 223 ? 11.660 8.802 -9.921 1.00 74.81 223 ASN A O 1
ATOM 1779 N N . GLU A 1 224 ? 12.011 8.063 -7.839 1.00 74.62 224 GLU A N 1
ATOM 1780 C CA . GLU A 1 224 ? 11.181 6.853 -8.017 1.00 74.62 224 GLU A CA 1
ATOM 1781 C C . GLU A 1 224 ? 9.705 7.206 -8.282 1.00 74.62 224 GLU A C 1
ATOM 1783 O O . GLU A 1 224 ? 9.010 6.523 -9.032 1.00 74.62 224 GLU A O 1
ATOM 1788 N N . ASN A 1 225 ? 9.227 8.329 -7.744 1.00 75.25 225 ASN A N 1
ATOM 1789 C CA . ASN A 1 225 ? 7.814 8.698 -7.817 1.00 75.25 225 ASN A CA 1
ATOM 1790 C C . ASN A 1 225 ? 7.307 9.057 -9.220 1.00 75.25 225 ASN A C 1
ATOM 1792 O O . ASN A 1 225 ? 6.112 8.872 -9.488 1.00 75.25 225 ASN A O 1
ATOM 1796 N N . ASP A 1 226 ? 8.189 9.554 -10.087 1.00 77.19 226 ASP A N 1
ATOM 1797 C CA . ASP A 1 226 ? 7.843 9.977 -11.446 1.00 77.19 226 ASP A CA 1
ATOM 1798 C C . ASP A 1 226 ? 7.873 8.791 -12.409 1.00 77.19 226 ASP A C 1
ATOM 1800 O O . ASP A 1 226 ? 6.968 8.626 -13.227 1.00 77.19 226 ASP A O 1
ATOM 1804 N N . LEU A 1 227 ? 8.869 7.910 -12.259 1.00 80.69 227 LEU A N 1
ATOM 1805 C CA . LEU A 1 227 ? 9.036 6.746 -13.126 1.00 80.69 227 LEU A CA 1
ATOM 1806 C C . LEU A 1 227 ? 7.918 5.714 -12.932 1.00 80.69 227 LEU A C 1
ATOM 1808 O O . LEU A 1 227 ? 7.445 5.128 -13.901 1.00 80.69 227 LEU A O 1
ATOM 1812 N N . PHE A 1 228 ? 7.468 5.508 -11.694 1.00 82.38 228 PHE A N 1
ATOM 1813 C CA . PHE A 1 228 ? 6.457 4.500 -11.363 1.00 82.38 228 PHE A CA 1
ATOM 1814 C C . PHE A 1 228 ? 5.041 5.085 -11.227 1.00 82.38 228 PHE A C 1
ATOM 1816 O O . PHE A 1 228 ? 4.156 4.475 -10.638 1.00 82.38 228 PHE A O 1
ATOM 1823 N N . ALA A 1 229 ? 4.781 6.278 -11.760 1.00 79.38 229 ALA A N 1
ATOM 1824 C CA . ALA A 1 229 ? 3.491 6.934 -11.594 1.00 79.38 229 ALA A CA 1
ATOM 1825 C C . ALA A 1 229 ? 2.316 6.184 -12.263 1.00 79.38 229 ALA A C 1
ATOM 1827 O O . ALA A 1 229 ? 2.294 6.008 -13.479 1.00 79.38 229 ALA A O 1
ATOM 1828 N N . GLY A 1 230 ? 1.289 5.825 -11.480 1.00 76.06 230 GLY A N 1
ATOM 1829 C CA . GLY A 1 230 ? -0.005 5.346 -11.988 1.00 76.06 230 GLY A CA 1
ATOM 1830 C C . GLY A 1 230 ? 0.115 4.101 -12.875 1.00 76.06 230 GLY A C 1
ATOM 1831 O O . GLY A 1 230 ? 0.700 3.099 -12.466 1.00 76.06 230 GLY A O 1
ATOM 1832 N N . LYS A 1 231 ? -0.402 4.191 -14.109 1.00 80.69 231 LYS A N 1
ATOM 1833 C CA . LYS A 1 231 ? -0.400 3.104 -15.111 1.00 80.69 231 LYS A CA 1
ATOM 1834 C C . LYS A 1 231 ? 1.004 2.637 -15.513 1.00 80.69 231 LYS A C 1
ATOM 1836 O O . LYS A 1 231 ? 1.170 1.507 -15.966 1.00 80.69 231 LYS A O 1
ATOM 1841 N N . THR A 1 232 ? 2.026 3.469 -15.315 1.00 88.44 232 THR A N 1
ATOM 1842 C CA . THR A 1 232 ? 3.411 3.100 -15.628 1.00 88.44 232 THR A CA 1
ATOM 1843 C C . THR A 1 232 ? 3.920 1.995 -14.703 1.00 88.44 232 THR A C 1
ATOM 1845 O O . THR A 1 232 ? 4.677 1.140 -15.152 1.00 88.44 232 THR A O 1
ATOM 1848 N N . CYS A 1 233 ? 3.476 1.950 -13.438 1.00 93.62 233 CYS A N 1
ATOM 1849 C CA . CYS A 1 233 ? 3.867 0.883 -12.512 1.00 93.62 233 CYS A CA 1
ATOM 1850 C C . CYS A 1 233 ? 3.318 -0.480 -12.949 1.00 93.62 233 CYS A C 1
ATOM 1852 O O . CYS A 1 233 ? 4.064 -1.452 -12.988 1.00 93.62 233 CYS A O 1
ATOM 1854 N N . GLU A 1 234 ? 2.038 -0.540 -13.324 1.00 94.38 234 GLU A N 1
ATOM 1855 C CA . GLU A 1 234 ? 1.398 -1.758 -13.836 1.00 94.38 234 GLU A CA 1
ATOM 1856 C C . GLU A 1 234 ? 2.090 -2.252 -15.111 1.00 94.38 234 GLU A C 1
ATOM 1858 O O . GLU A 1 234 ? 2.450 -3.423 -15.213 1.00 94.38 234 GLU A O 1
ATOM 1863 N N . CYS A 1 235 ? 2.353 -1.342 -16.052 1.00 94.06 235 CYS A N 1
ATOM 1864 C CA . CYS A 1 235 ? 3.082 -1.656 -17.274 1.00 94.06 235 CYS A CA 1
ATOM 1865 C C . CYS A 1 235 ? 4.491 -2.198 -16.986 1.00 94.06 235 CYS A C 1
ATOM 1867 O O . CYS A 1 235 ? 4.924 -3.176 -17.596 1.00 94.06 235 CYS A O 1
ATOM 1869 N N . LEU A 1 236 ? 5.214 -1.575 -16.052 1.00 95.38 236 LEU A N 1
ATOM 1870 C CA . LEU A 1 236 ? 6.547 -2.016 -15.653 1.00 95.38 236 LEU A CA 1
ATOM 1871 C C . LEU A 1 236 ? 6.516 -3.371 -14.954 1.00 95.38 236 LEU A C 1
ATOM 1873 O O . LEU A 1 236 ? 7.396 -4.180 -15.219 1.00 95.38 236 LEU A O 1
ATOM 1877 N N . LEU A 1 237 ? 5.516 -3.642 -14.114 1.00 96.50 237 LEU A N 1
ATOM 1878 C CA . LEU A 1 237 ? 5.325 -4.955 -13.500 1.00 96.50 237 LEU A CA 1
ATOM 1879 C C . LEU A 1 237 ? 5.041 -6.026 -14.555 1.00 96.50 237 LEU A C 1
ATOM 1881 O O . LEU A 1 237 ? 5.699 -7.063 -14.533 1.00 96.50 237 LEU A O 1
ATOM 1885 N N . ARG A 1 238 ? 4.166 -5.740 -15.529 1.00 96.31 238 ARG A N 1
ATOM 1886 C CA . ARG A 1 238 ? 3.880 -6.633 -16.664 1.00 96.31 238 ARG A CA 1
ATOM 1887 C C . ARG A 1 238 ? 5.141 -7.002 -17.429 1.00 96.31 238 ARG A C 1
ATOM 1889 O O . ARG A 1 238 ? 5.409 -8.176 -17.663 1.00 96.31 238 ARG A O 1
ATOM 1896 N N . LEU A 1 239 ? 5.925 -5.995 -17.813 1.00 95.56 239 LEU A N 1
ATOM 1897 C CA . LEU A 1 239 ? 7.163 -6.214 -18.553 1.00 95.56 239 LEU A CA 1
ATOM 1898 C C . LEU A 1 239 ? 8.239 -6.875 -17.686 1.00 95.56 239 LEU A C 1
ATOM 1900 O O . LEU A 1 239 ? 8.975 -7.728 -18.173 1.00 95.56 239 LEU A O 1
ATOM 1904 N N . ALA A 1 240 ? 8.340 -6.514 -16.408 1.00 96.25 240 ALA A N 1
ATOM 1905 C CA . ALA A 1 240 ? 9.301 -7.116 -15.494 1.00 96.25 240 ALA A CA 1
ATOM 1906 C C . ALA A 1 240 ? 8.998 -8.594 -15.234 1.00 96.25 240 ALA A C 1
ATOM 1908 O O . ALA A 1 240 ? 9.939 -9.372 -15.133 1.00 96.25 240 ALA A O 1
ATOM 1909 N N . ASP A 1 241 ? 7.727 -8.986 -15.156 1.00 96.50 241 ASP A N 1
ATOM 1910 C CA . ASP A 1 241 ? 7.326 -10.390 -15.057 1.00 96.50 241 ASP A CA 1
ATOM 1911 C C . ASP A 1 241 ? 7.617 -11.137 -16.368 1.00 96.50 241 ASP A C 1
ATOM 1913 O O . ASP A 1 241 ? 8.319 -12.149 -16.361 1.00 96.50 241 ASP A O 1
ATOM 1917 N N . TYR A 1 242 ? 7.220 -10.557 -17.509 1.00 95.00 242 TYR A N 1
ATOM 1918 C CA . TYR A 1 242 ? 7.461 -11.126 -18.840 1.00 95.00 242 TYR A CA 1
ATOM 1919 C C . TYR A 1 242 ? 8.953 -11.375 -19.125 1.00 95.00 242 TYR A C 1
ATOM 1921 O O . TYR A 1 242 ? 9.337 -12.453 -19.575 1.00 95.00 242 TYR A O 1
ATOM 1929 N N . PHE A 1 243 ? 9.814 -10.400 -18.818 1.00 94.62 243 PHE A N 1
ATOM 1930 C CA . PHE A 1 243 ? 11.269 -10.494 -18.999 1.00 94.62 243 PHE A CA 1
ATOM 1931 C C . PHE A 1 243 ? 12.015 -11.020 -17.759 1.00 94.62 243 PHE A C 1
ATOM 1933 O O . PHE A 1 243 ? 13.245 -11.077 -17.761 1.00 94.62 243 PHE A O 1
ATOM 1940 N N . GLN A 1 244 ? 11.299 -11.385 -16.691 1.00 94.88 244 GLN A N 1
ATOM 1941 C CA . GLN A 1 244 ? 11.843 -11.876 -15.417 1.00 94.88 244 GLN A CA 1
ATOM 1942 C C . GLN A 1 244 ? 12.891 -10.948 -14.761 1.00 94.88 244 GLN A C 1
ATOM 1944 O O . GLN A 1 244 ? 13.852 -11.384 -14.114 1.00 94.88 244 GLN A O 1
ATOM 1949 N N . VAL A 1 245 ? 12.703 -9.633 -14.880 1.00 94.94 245 VAL A N 1
ATOM 1950 C CA . VAL A 1 245 ? 13.618 -8.605 -14.369 1.00 94.94 245 VAL A CA 1
ATOM 1951 C C . VAL A 1 245 ? 13.324 -8.293 -12.899 1.00 94.94 245 VAL A C 1
ATOM 1953 O O . VAL A 1 245 ? 12.728 -7.271 -12.550 1.00 94.94 245 VAL A O 1
ATOM 1956 N N . ARG A 1 246 ? 13.827 -9.149 -12.001 1.00 93.69 246 ARG A N 1
ATOM 1957 C CA . ARG A 1 246 ? 13.611 -9.048 -10.539 1.00 93.69 246 ARG A CA 1
ATOM 1958 C C . ARG A 1 246 ? 13.936 -7.678 -9.936 1.00 93.69 246 ARG A C 1
ATOM 1960 O O . ARG A 1 246 ? 13.303 -7.273 -8.962 1.00 93.69 246 ARG A O 1
ATOM 1967 N N . LEU A 1 247 ? 14.934 -6.973 -10.477 1.00 92.56 247 LEU A N 1
ATOM 1968 C CA . LEU A 1 247 ? 15.315 -5.637 -10.007 1.00 92.56 247 LEU A CA 1
ATOM 1969 C C . LEU A 1 247 ? 14.152 -4.645 -10.143 1.00 92.56 247 LEU A C 1
ATOM 1971 O O . LEU A 1 247 ? 13.878 -3.899 -9.204 1.00 92.56 247 LEU A O 1
ATOM 1975 N N . VAL A 1 248 ? 13.465 -4.659 -11.288 1.00 94.00 248 VAL A N 1
ATOM 1976 C CA . VAL A 1 248 ? 12.339 -3.760 -11.565 1.00 94.00 248 VAL A CA 1
ATOM 1977 C C . VAL A 1 248 ? 11.136 -4.163 -10.721 1.00 94.00 248 VAL A C 1
ATOM 1979 O O . VAL A 1 248 ? 10.567 -3.302 -10.062 1.00 94.00 248 VAL A O 1
ATOM 1982 N N . THR A 1 249 ? 10.832 -5.461 -10.613 1.00 96.31 249 THR A N 1
ATOM 1983 C CA . THR A 1 249 ? 9.771 -5.969 -9.724 1.00 96.31 249 THR A CA 1
ATOM 1984 C C . THR A 1 249 ? 9.962 -5.495 -8.282 1.00 96.31 249 THR A C 1
ATOM 1986 O O . THR A 1 249 ? 9.029 -5.007 -7.646 1.00 96.31 249 THR A O 1
ATOM 1989 N N . LYS A 1 250 ? 11.197 -5.568 -7.767 1.00 95.25 250 LYS A N 1
ATOM 1990 C CA . LYS A 1 250 ? 11.528 -5.102 -6.414 1.00 95.25 250 LYS A CA 1
ATOM 1991 C C . LYS A 1 250 ? 11.352 -3.589 -6.263 1.00 95.25 250 LYS A C 1
ATOM 1993 O O . LYS A 1 250 ? 10.840 -3.138 -5.241 1.00 95.25 250 LYS A O 1
ATOM 1998 N N . ARG A 1 251 ? 11.758 -2.805 -7.266 1.00 93.44 251 ARG A N 1
ATOM 1999 C CA . ARG A 1 251 ? 11.566 -1.344 -7.279 1.00 93.44 251 ARG A CA 1
ATOM 2000 C C . ARG A 1 251 ? 10.082 -0.974 -7.310 1.00 93.44 251 ARG A C 1
ATOM 2002 O O . ARG A 1 251 ? 9.656 -0.160 -6.497 1.00 93.44 251 ARG A O 1
ATOM 2009 N N . CYS A 1 252 ? 9.286 -1.636 -8.148 1.00 94.94 252 CYS A N 1
ATOM 2010 C CA . CYS A 1 252 ? 7.832 -1.484 -8.171 1.00 94.94 252 CYS A CA 1
ATOM 2011 C C . CYS A 1 252 ? 7.201 -1.830 -6.813 1.00 94.94 252 CYS A C 1
ATOM 2013 O O . CYS A 1 252 ? 6.387 -1.060 -6.316 1.00 94.94 252 CYS A O 1
ATOM 2015 N N . SER A 1 253 ? 7.608 -2.932 -6.169 1.00 95.56 253 SER A N 1
ATOM 2016 C CA . SER A 1 253 ? 7.125 -3.295 -4.824 1.00 95.56 253 SER A CA 1
ATOM 2017 C C . SER A 1 253 ? 7.414 -2.197 -3.790 1.00 95.56 253 SER A C 1
ATOM 2019 O O . SER A 1 253 ? 6.513 -1.763 -3.066 1.00 95.56 253 SER A O 1
ATOM 2021 N N . ASN A 1 254 ? 8.649 -1.688 -3.757 1.00 94.44 254 ASN A N 1
ATOM 2022 C CA . ASN A 1 254 ? 9.027 -0.594 -2.861 1.00 94.44 254 ASN A CA 1
ATOM 2023 C C . ASN A 1 254 ? 8.196 0.666 -3.121 1.00 94.44 254 ASN A C 1
ATOM 2025 O O . ASN A 1 254 ? 7.698 1.275 -2.174 1.00 94.44 254 ASN A O 1
ATOM 2029 N N . TYR A 1 255 ? 8.002 1.013 -4.395 1.00 93.75 255 TYR A N 1
ATOM 2030 C CA . TYR A 1 255 ? 7.164 2.135 -4.790 1.00 93.75 255 TYR A CA 1
ATOM 2031 C C . TYR A 1 255 ? 5.711 1.955 -4.334 1.00 93.75 255 TYR A C 1
ATOM 2033 O O . TYR A 1 255 ? 5.137 2.869 -3.753 1.00 93.75 255 TYR A O 1
ATOM 2041 N N . LEU A 1 256 ? 5.103 0.780 -4.522 1.00 94.81 256 LEU A N 1
ATOM 2042 C CA . LEU A 1 256 ? 3.721 0.527 -4.089 1.00 94.81 256 LEU A CA 1
ATOM 2043 C C . LEU A 1 256 ? 3.550 0.711 -2.572 1.00 94.81 256 LEU A C 1
ATOM 2045 O O . LEU A 1 256 ? 2.528 1.242 -2.119 1.00 94.81 256 LEU A O 1
ATOM 2049 N N . LYS A 1 257 ? 4.566 0.336 -1.787 1.00 95.00 257 LYS A N 1
ATOM 2050 C CA . LYS A 1 257 ? 4.584 0.527 -0.330 1.00 95.00 257 LYS A CA 1
ATOM 2051 C C . LYS A 1 257 ? 4.728 1.996 0.071 1.00 95.00 257 LYS A C 1
ATOM 2053 O O . LYS A 1 257 ? 4.026 2.439 0.976 1.00 95.00 257 LYS A O 1
ATOM 2058 N N . SER A 1 258 ? 5.603 2.753 -0.592 1.00 93.12 258 SER A N 1
ATOM 2059 C CA . SER A 1 258 ? 5.868 4.164 -0.268 1.00 93.12 258 SER A CA 1
ATOM 2060 C C . SER A 1 258 ? 4.871 5.147 -0.894 1.00 93.12 258 SER A C 1
ATOM 2062 O O . SER A 1 258 ? 4.735 6.272 -0.414 1.00 93.12 258 SER A O 1
ATOM 2064 N N . CYS A 1 259 ? 4.157 4.739 -1.946 1.00 88.56 259 CYS A N 1
ATOM 2065 C CA . CYS A 1 259 ? 3.255 5.602 -2.700 1.00 88.56 259 CYS A CA 1
ATOM 2066 C C . CYS A 1 259 ? 2.091 6.104 -1.819 1.00 88.56 259 CYS A C 1
ATOM 2068 O O . CYS A 1 259 ? 1.404 5.285 -1.196 1.00 88.56 259 CYS A O 1
ATOM 2070 N N . PRO A 1 260 ? 1.809 7.418 -1.779 1.00 86.25 260 PRO A N 1
ATOM 2071 C CA . PRO A 1 260 ? 0.671 7.959 -1.042 1.00 86.25 260 PRO A CA 1
ATOM 2072 C C . PRO A 1 260 ? -0.670 7.393 -1.526 1.00 86.25 260 PRO A C 1
ATOM 2074 O O . PRO A 1 260 ? -0.881 7.200 -2.725 1.00 86.25 260 PRO A O 1
ATOM 2077 N N . THR A 1 261 ? -1.617 7.206 -0.605 1.00 81.81 261 THR A N 1
ATOM 2078 C CA . THR A 1 261 ? -2.977 6.716 -0.910 1.00 81.81 261 THR A CA 1
ATOM 2079 C C . THR A 1 261 ? -3.762 7.639 -1.845 1.00 81.81 261 THR A C 1
ATOM 2081 O O . THR A 1 261 ? -4.660 7.174 -2.538 1.00 81.81 261 THR A O 1
ATOM 2084 N N . ALA A 1 262 ? -3.394 8.923 -1.924 1.00 80.38 262 ALA A N 1
ATOM 2085 C CA . ALA A 1 262 ? -3.990 9.889 -2.847 1.00 80.38 262 ALA A CA 1
ATOM 2086 C C . ALA A 1 262 ? -3.715 9.576 -4.330 1.00 80.38 262 ALA A C 1
ATOM 2088 O O . ALA A 1 262 ? -4.499 9.967 -5.188 1.00 80.38 262 ALA A O 1
ATOM 2089 N N . LYS A 1 263 ? -2.600 8.896 -4.640 1.00 85.19 263 LYS A N 1
ATOM 2090 C CA . LYS A 1 263 ? -2.204 8.574 -6.022 1.00 85.19 263 LYS A CA 1
ATOM 2091 C C . LYS A 1 263 ? -2.667 7.184 -6.454 1.00 85.19 263 LYS A C 1
ATOM 2093 O O . LYS A 1 263 ? -2.937 6.983 -7.631 1.00 85.19 263 LYS A O 1
ATOM 2098 N N . MET A 1 264 ? -2.716 6.238 -5.518 1.00 90.06 264 MET A N 1
ATOM 2099 C CA . MET A 1 264 ? -3.132 4.861 -5.771 1.00 90.06 264 MET A CA 1
ATOM 2100 C C . MET A 1 264 ? -3.829 4.305 -4.532 1.00 90.06 264 MET A C 1
ATOM 2102 O O . MET A 1 264 ? -3.256 4.306 -3.435 1.00 90.06 264 MET A O 1
ATOM 2106 N N . SER A 1 265 ? -5.062 3.827 -4.708 1.00 92.69 265 SER A N 1
ATOM 2107 C CA . SER A 1 265 ? -5.863 3.317 -3.593 1.00 92.69 265 SER A CA 1
ATOM 2108 C C . SER A 1 265 ? -5.299 1.996 -3.056 1.00 92.69 265 SER A C 1
ATOM 2110 O O . SER A 1 265 ? -4.627 1.252 -3.771 1.00 92.69 265 SER A O 1
ATOM 2112 N N . VAL A 1 266 ? -5.593 1.661 -1.794 1.00 95.06 266 VAL A N 1
ATOM 2113 C CA . VAL A 1 266 ? -5.160 0.381 -1.195 1.00 95.06 266 VAL A CA 1
ATOM 2114 C C . VAL A 1 266 ? -5.695 -0.812 -1.995 1.00 95.06 266 VAL A C 1
ATOM 2116 O O . VAL A 1 266 ? -4.974 -1.787 -2.182 1.00 95.06 266 VAL A O 1
ATOM 2119 N N . SER A 1 267 ? -6.918 -0.707 -2.525 1.00 94.69 267 SER A N 1
ATOM 2120 C CA . SER A 1 267 ? -7.538 -1.747 -3.357 1.00 94.69 267 SER A CA 1
ATOM 2121 C C . SER A 1 267 ? -6.752 -2.036 -4.638 1.00 94.69 267 SER A C 1
ATOM 2123 O O . SER A 1 267 ? -6.518 -3.192 -4.978 1.00 94.69 267 SER A O 1
ATOM 2125 N N . GLU A 1 268 ? -6.279 -0.982 -5.296 1.00 94.75 268 GLU A N 1
ATOM 2126 C CA . GLU A 1 268 ? -5.547 -1.041 -6.559 1.00 94.75 268 GLU A CA 1
ATO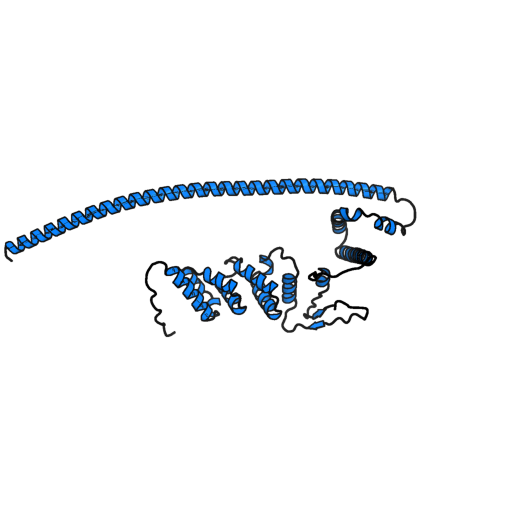M 2127 C C . GLU A 1 268 ? -4.141 -1.618 -6.340 1.00 94.75 268 GLU A C 1
ATOM 2129 O O . GLU A 1 268 ? -3.697 -2.502 -7.071 1.00 94.75 268 GLU A O 1
ATOM 2134 N N . LYS A 1 269 ? -3.476 -1.221 -5.244 1.00 95.75 269 LYS A N 1
ATOM 2135 C CA . LYS A 1 269 ? -2.204 -1.826 -4.814 1.00 95.75 269 LYS A CA 1
ATOM 2136 C C . LYS A 1 269 ? -2.348 -3.314 -4.517 1.00 95.75 269 LYS A C 1
ATOM 2138 O O . LYS A 1 269 ? -1.475 -4.098 -4.881 1.00 95.75 269 LYS A O 1
ATOM 2143 N N . LEU A 1 270 ? -3.432 -3.697 -3.841 1.00 96.19 270 LEU A N 1
ATOM 2144 C CA . LEU A 1 270 ? -3.696 -5.084 -3.472 1.00 96.19 270 LEU A CA 1
ATOM 2145 C C . LEU A 1 270 ? -3.975 -5.945 -4.709 1.00 96.19 270 LEU A C 1
ATOM 2147 O O . LEU A 1 270 ? -3.510 -7.081 -4.767 1.00 96.19 270 LEU A O 1
ATOM 2151 N N . GLN A 1 271 ? -4.674 -5.393 -5.705 1.00 96.31 271 GLN A N 1
ATOM 2152 C CA . GLN A 1 271 ? -4.886 -6.052 -6.989 1.00 96.31 271 GLN A CA 1
ATOM 2153 C C . GLN A 1 271 ? -3.553 -6.292 -7.708 1.00 96.31 271 GLN A C 1
ATOM 2155 O O . GLN A 1 271 ? -3.240 -7.435 -8.023 1.00 96.31 271 GLN A O 1
ATOM 2160 N N . LEU A 1 272 ? -2.722 -5.258 -7.882 1.00 96.12 272 LEU A N 1
ATOM 2161 C CA . LEU A 1 272 ? -1.403 -5.415 -8.511 1.00 96.12 272 LEU A CA 1
ATOM 2162 C C . LEU A 1 272 ? -0.523 -6.418 -7.751 1.00 96.12 272 LEU A C 1
ATOM 2164 O O . LEU A 1 272 ? 0.175 -7.228 -8.355 1.00 96.12 272 LEU A O 1
ATOM 2168 N N . ALA A 1 273 ? -0.571 -6.397 -6.418 1.00 97.06 273 ALA A N 1
ATOM 2169 C CA . ALA A 1 273 ? 0.164 -7.353 -5.601 1.00 97.06 273 ALA A CA 1
ATOM 2170 C C . ALA A 1 273 ? -0.326 -8.796 -5.791 1.00 97.06 273 ALA A C 1
ATOM 2172 O O . ALA A 1 273 ? 0.479 -9.722 -5.734 1.00 97.06 273 ALA A O 1
ATOM 2173 N N . GLN A 1 274 ? -1.621 -9.000 -6.021 1.00 96.69 274 GLN A N 1
ATOM 2174 C CA . GLN A 1 274 ? -2.178 -10.311 -6.331 1.00 96.69 274 GLN A CA 1
ATOM 2175 C C . GLN A 1 274 ? -1.770 -10.771 -7.735 1.00 96.69 274 GLN A C 1
ATOM 2177 O O . GLN A 1 274 ? -1.286 -11.892 -7.880 1.00 96.69 274 GLN A O 1
ATOM 2182 N N . ASP A 1 275 ? -1.934 -9.908 -8.738 1.00 96.25 275 ASP A N 1
ATOM 2183 C CA . ASP A 1 275 ? -1.724 -10.238 -10.152 1.00 96.25 275 ASP A CA 1
ATOM 2184 C C . ASP A 1 275 ? -0.256 -10.590 -10.442 1.00 96.25 275 ASP A C 1
ATOM 2186 O O . ASP A 1 275 ? 0.020 -11.513 -11.204 1.00 96.25 275 ASP A O 1
ATOM 2190 N N . TYR A 1 276 ? 0.683 -9.925 -9.761 1.00 97.06 276 TYR A N 1
ATOM 2191 C CA . TYR A 1 276 ? 2.127 -10.164 -9.891 1.00 97.06 276 TYR A CA 1
ATOM 2192 C C . TYR A 1 276 ? 2.745 -10.914 -8.701 1.00 97.06 276 TYR A C 1
ATOM 2194 O O . TYR A 1 276 ? 3.965 -10.931 -8.540 1.00 97.06 276 TYR A O 1
ATOM 2202 N N . ASN A 1 277 ? 1.916 -11.519 -7.841 1.00 96.44 277 ASN A N 1
ATOM 2203 C CA . ASN A 1 277 ? 2.338 -12.309 -6.677 1.00 96.44 277 ASN A CA 1
ATOM 2204 C C . ASN A 1 277 ? 3.373 -11.605 -5.759 1.00 96.44 277 ASN A C 1
ATOM 2206 O O . ASN A 1 277 ? 4.337 -12.206 -5.278 1.00 96.44 277 ASN A O 1
ATOM 2210 N N . LEU A 1 278 ? 3.173 -10.310 -5.500 1.00 97.25 278 LEU A N 1
ATOM 2211 C CA . LEU A 1 278 ? 4.009 -9.476 -4.629 1.00 97.25 278 LEU A CA 1
ATOM 2212 C C . LEU A 1 278 ? 3.567 -9.627 -3.168 1.00 97.25 278 LEU A C 1
ATOM 2214 O O . LEU A 1 278 ? 2.876 -8.774 -2.603 1.00 97.25 278 LEU A O 1
ATOM 2218 N N . THR A 1 279 ? 3.943 -10.745 -2.547 1.00 96.44 279 THR A N 1
ATOM 2219 C CA . THR A 1 279 ? 3.503 -11.112 -1.188 1.00 96.44 279 THR A CA 1
ATOM 2220 C C . THR A 1 279 ? 3.808 -10.044 -0.141 1.00 96.44 279 THR A C 1
ATOM 2222 O O . THR A 1 279 ? 3.004 -9.795 0.751 1.00 96.44 279 THR A O 1
ATOM 2225 N N . ASP A 1 280 ? 4.941 -9.368 -0.282 1.00 96.69 280 ASP A N 1
ATOM 2226 C CA . ASP A 1 280 ? 5.416 -8.331 0.622 1.00 96.69 280 ASP A CA 1
ATOM 2227 C C . ASP A 1 280 ? 4.599 -7.028 0.532 1.00 96.69 280 ASP A C 1
ATOM 2229 O O . ASP A 1 280 ? 4.419 -6.340 1.538 1.00 96.69 280 ASP A O 1
ATOM 2233 N N . VAL A 1 281 ? 4.096 -6.675 -0.654 1.00 97.00 281 VAL A N 1
ATOM 2234 C CA . VAL A 1 281 ? 3.141 -5.567 -0.839 1.00 97.00 281 VAL A CA 1
ATOM 2235 C C . VAL A 1 281 ? 1.769 -5.966 -0.309 1.00 97.00 281 VAL A C 1
ATOM 2237 O O . VAL A 1 281 ? 1.110 -5.168 0.354 1.00 97.00 281 VAL A O 1
ATOM 2240 N N . MET A 1 282 ? 1.357 -7.211 -0.551 1.00 96.69 282 MET A N 1
ATOM 2241 C CA . MET A 1 282 ? 0.073 -7.733 -0.089 1.00 96.69 282 MET A CA 1
ATOM 2242 C C . MET A 1 282 ? -0.030 -7.677 1.439 1.00 96.69 282 MET A C 1
ATOM 2244 O O . MET A 1 282 ? -1.005 -7.153 1.971 1.00 96.69 282 MET A O 1
ATOM 2248 N N . GLU A 1 283 ? 1.000 -8.141 2.150 1.00 96.50 283 GLU A N 1
ATOM 2249 C CA . GLU A 1 283 ? 1.078 -8.072 3.614 1.00 96.50 283 GLU A CA 1
ATOM 2250 C C . GLU A 1 283 ? 1.053 -6.631 4.129 1.00 96.50 283 GLU A C 1
ATOM 2252 O O . GLU A 1 283 ? 0.346 -6.327 5.091 1.00 96.50 283 GLU A O 1
ATOM 2257 N N . PHE A 1 284 ? 1.767 -5.727 3.456 1.00 96.44 284 PHE A N 1
ATOM 2258 C CA . PHE A 1 284 ? 1.756 -4.307 3.791 1.00 96.44 284 PHE A CA 1
ATOM 2259 C C . PHE A 1 284 ? 0.356 -3.692 3.647 1.00 96.44 284 PHE A C 1
ATOM 2261 O O . PHE A 1 284 ? -0.118 -3.034 4.571 1.00 96.44 284 PHE A O 1
ATOM 2268 N N . CYS A 1 285 ? -0.331 -3.933 2.528 1.00 96.19 285 CYS A N 1
ATOM 2269 C CA . CYS A 1 285 ? -1.676 -3.412 2.278 1.00 96.19 285 CYS A CA 1
ATOM 2270 C C . CYS A 1 285 ? -2.722 -4.011 3.227 1.00 96.19 285 CYS A C 1
ATOM 2272 O O . CYS A 1 285 ? -3.558 -3.276 3.754 1.00 96.19 285 CYS A O 1
ATOM 2274 N N . VAL A 1 286 ? -2.650 -5.318 3.505 1.00 95.75 286 VAL A N 1
ATOM 2275 C CA . VAL A 1 286 ? -3.510 -5.971 4.505 1.00 95.75 286 VAL A CA 1
ATOM 2276 C C . VAL A 1 286 ? -3.303 -5.330 5.879 1.00 95.75 286 VAL A C 1
ATOM 2278 O O . VAL A 1 286 ? -4.280 -4.996 6.542 1.00 95.75 286 VAL A O 1
ATOM 2281 N N . GLY A 1 287 ? -2.053 -5.061 6.273 1.00 94.81 287 GLY A N 1
ATOM 2282 C CA . GLY A 1 287 ? -1.720 -4.407 7.541 1.00 94.81 287 GLY A CA 1
ATOM 2283 C C . GLY A 1 287 ? -2.213 -2.958 7.682 1.00 94.81 287 GLY A C 1
ATOM 2284 O O . GLY A 1 287 ? -2.299 -2.460 8.809 1.00 94.81 287 GLY A O 1
ATOM 2285 N N . GLN A 1 288 ? -2.553 -2.282 6.578 1.00 93.69 288 GLN A N 1
ATOM 2286 C CA . GLN A 1 288 ? -3.181 -0.955 6.613 1.00 93.69 288 GLN A CA 1
ATOM 2287 C C . GLN A 1 288 ? -4.681 -1.013 6.918 1.00 93.69 288 GLN A C 1
ATOM 2289 O O . GLN A 1 288 ? -5.208 -0.059 7.480 1.00 93.69 288 GLN A O 1
ATOM 2294 N N . CYS A 1 289 ? -5.356 -2.122 6.606 1.00 93.19 289 CYS A N 1
ATOM 2295 C CA . CYS A 1 289 ? -6.779 -2.304 6.888 1.00 93.19 289 CYS A CA 1
ATOM 2296 C C . CYS A 1 289 ? -6.950 -2.756 8.345 1.00 93.19 289 CYS A C 1
ATOM 2298 O O . CYS A 1 289 ? -6.856 -3.952 8.639 1.00 93.19 289 CYS A O 1
ATOM 2300 N N . LYS A 1 290 ? -7.144 -1.807 9.269 1.00 93.44 290 LYS A N 1
ATOM 2301 C CA . LYS A 1 290 ? -7.214 -2.089 10.717 1.00 93.44 290 LYS A CA 1
ATOM 2302 C C . LYS A 1 290 ? -8.615 -1.933 11.290 1.00 93.44 290 LYS A C 1
ATOM 2304 O O . LYS A 1 290 ? -8.929 -2.559 12.298 1.00 93.44 290 LYS A O 1
ATOM 2309 N N . THR A 1 291 ? -9.436 -1.093 10.677 1.00 92.44 291 THR A N 1
ATOM 2310 C CA . THR A 1 291 ? -10.765 -0.739 11.174 1.00 92.44 291 THR A CA 1
ATOM 2311 C C . THR A 1 291 ? -11.864 -1.303 10.274 1.00 92.44 291 THR A C 1
ATOM 2313 O O . THR A 1 291 ? -11.621 -1.675 9.125 1.00 92.44 291 THR A O 1
ATOM 2316 N N . MET A 1 292 ? -13.096 -1.370 10.793 1.00 91.25 292 MET A N 1
ATOM 2317 C CA . MET A 1 292 ? -14.259 -1.727 9.968 1.00 91.25 292 MET A CA 1
ATOM 2318 C C . MET A 1 292 ? -14.514 -0.688 8.874 1.00 91.25 292 MET A C 1
ATOM 2320 O O . MET A 1 292 ? -14.938 -1.060 7.785 1.00 91.25 292 MET A O 1
ATOM 2324 N N . ASP A 1 293 ? -14.208 0.585 9.130 1.00 93.56 293 ASP A N 1
ATOM 2325 C CA . ASP A 1 293 ? -14.365 1.653 8.142 1.00 93.56 293 ASP A CA 1
ATOM 2326 C C . ASP A 1 293 ? -13.422 1.449 6.950 1.00 93.56 293 ASP A C 1
ATOM 2328 O O . ASP A 1 293 ? -13.862 1.560 5.806 1.00 93.56 293 ASP A O 1
ATOM 2332 N N . ASP A 1 294 ? -12.167 1.045 7.192 1.00 92.94 294 ASP A N 1
ATOM 2333 C CA . ASP A 1 294 ? -11.216 0.698 6.123 1.00 92.94 294 ASP A CA 1
ATOM 2334 C C . ASP A 1 294 ? -11.754 -0.448 5.252 1.00 92.94 294 ASP A C 1
ATOM 2336 O O . ASP A 1 294 ? -11.635 -0.432 4.027 1.00 92.94 294 ASP A O 1
ATOM 2340 N N . LEU A 1 295 ? -12.376 -1.447 5.886 1.00 92.94 295 LEU A N 1
ATOM 2341 C CA . LEU A 1 295 ? -12.954 -2.606 5.209 1.00 92.94 295 LEU A CA 1
ATOM 2342 C C . LEU A 1 295 ? -14.169 -2.213 4.354 1.00 92.94 295 LEU A C 1
ATOM 2344 O O . LEU A 1 295 ? -14.290 -2.664 3.216 1.00 92.94 295 LEU A O 1
ATOM 2348 N N . VAL A 1 296 ? -15.038 -1.336 4.866 1.00 93.62 296 VAL A N 1
ATOM 2349 C CA . VAL A 1 296 ? -16.184 -0.800 4.115 1.00 93.62 296 VAL A CA 1
ATOM 2350 C C . VAL A 1 296 ? -15.712 0.042 2.929 1.00 93.62 296 VAL A C 1
ATOM 2352 O O . VAL A 1 296 ? -16.215 -0.146 1.821 1.00 93.62 296 VAL A O 1
ATOM 2355 N N . GLN A 1 297 ? -14.715 0.912 3.120 1.00 93.62 297 GLN A N 1
ATOM 2356 C CA . GLN A 1 297 ? -14.111 1.682 2.027 1.00 93.62 297 GLN A CA 1
ATOM 2357 C C . GLN A 1 297 ? -13.504 0.763 0.963 1.00 93.62 297 GLN A C 1
ATOM 2359 O O . GLN A 1 297 ? -13.681 0.990 -0.235 1.00 93.62 297 GLN A O 1
ATOM 2364 N N . LEU A 1 298 ? -12.833 -0.311 1.386 1.00 93.38 298 LEU A N 1
ATOM 2365 C CA . LEU A 1 298 ? -12.285 -1.303 0.473 1.00 93.38 298 LEU A CA 1
ATOM 2366 C C . LEU A 1 298 ? -13.399 -1.998 -0.325 1.00 93.38 298 LEU A C 1
ATOM 2368 O O . LEU A 1 298 ? -13.277 -2.115 -1.540 1.00 93.38 298 LEU A O 1
ATOM 2372 N N . PHE A 1 299 ? -14.501 -2.403 0.310 1.00 91.94 299 PHE A N 1
ATOM 2373 C CA . PHE A 1 299 ? -15.630 -3.063 -0.365 1.00 91.94 299 PHE A CA 1
ATOM 2374 C C . PHE A 1 299 ? -16.348 -2.174 -1.379 1.00 91.94 299 PHE A C 1
ATOM 2376 O O . PHE A 1 299 ? -16.882 -2.680 -2.363 1.00 91.94 299 PHE A O 1
ATOM 2383 N N . GLN A 1 300 ? -16.352 -0.862 -1.154 1.00 93.88 300 GLN A N 1
ATOM 2384 C CA . GLN A 1 300 ? -16.932 0.107 -2.083 1.00 93.88 300 GLN A CA 1
ATOM 2385 C C . GLN A 1 300 ? -16.046 0.362 -3.311 1.00 93.88 300 GLN A C 1
ATOM 2387 O O . GLN A 1 300 ? -16.515 0.930 -4.297 1.00 93.88 300 GLN A O 1
ATOM 2392 N N . SER A 1 301 ? -14.776 -0.055 -3.282 1.00 94.19 301 SER A N 1
ATOM 2393 C CA . SER A 1 301 ? -13.872 0.105 -4.421 1.00 94.19 301 SER A CA 1
ATOM 2394 C C . SER A 1 301 ? -14.204 -0.867 -5.560 1.00 94.19 301 SER A C 1
ATOM 2396 O O . SER A 1 301 ? -14.487 -2.048 -5.343 1.00 94.19 301 SER A O 1
ATOM 2398 N N . SER A 1 302 ? -14.095 -0.395 -6.803 1.00 92.50 302 SER A N 1
ATOM 2399 C CA . SER A 1 302 ? -14.272 -1.224 -8.006 1.00 92.50 302 SER A CA 1
ATOM 2400 C C . SER A 1 302 ? -13.296 -2.408 -8.048 1.00 92.50 302 SER A C 1
ATOM 2402 O O . SER A 1 302 ? -13.674 -3.515 -8.438 1.00 92.50 302 SER A O 1
ATOM 2404 N N . HIS A 1 303 ? -12.060 -2.201 -7.588 1.00 89.88 303 HIS A N 1
ATOM 2405 C CA . HIS A 1 303 ? -10.981 -3.192 -7.627 1.00 89.88 303 HIS A CA 1
ATOM 2406 C C . HIS A 1 303 ? -11.166 -4.340 -6.628 1.00 89.88 303 HIS A C 1
ATOM 2408 O O . HIS A 1 303 ? -10.632 -5.426 -6.842 1.00 89.88 303 HIS A O 1
ATOM 2414 N N . TYR A 1 304 ? -11.966 -4.166 -5.569 1.00 91.44 304 TYR A N 1
ATOM 2415 C CA . TYR A 1 304 ? -12.220 -5.245 -4.610 1.00 91.44 304 TYR A CA 1
ATOM 2416 C C . TYR A 1 304 ? -12.935 -6.443 -5.244 1.00 91.44 304 TYR A C 1
ATOM 2418 O O . TYR A 1 304 ? -12.679 -7.596 -4.885 1.00 91.44 304 TYR A O 1
ATOM 2426 N N . SER A 1 305 ? -13.806 -6.189 -6.225 1.00 92.69 305 SER A N 1
ATOM 2427 C CA . SER A 1 305 ? -14.508 -7.246 -6.958 1.00 92.69 305 SER A CA 1
ATOM 2428 C C . SER A 1 305 ? -13.539 -8.209 -7.660 1.00 92.69 305 SER A C 1
ATOM 2430 O O . SER A 1 305 ? -13.789 -9.415 -7.654 1.00 92.69 305 SER A O 1
ATOM 2432 N N . LEU A 1 306 ? -12.399 -7.690 -8.134 1.00 95.19 306 LEU A N 1
ATOM 2433 C CA . LEU A 1 306 ? -11.353 -8.405 -8.873 1.00 95.19 306 LEU A CA 1
ATOM 2434 C C . LEU A 1 306 ? -10.429 -9.241 -7.972 1.00 95.19 306 LEU A C 1
ATOM 2436 O O . LEU A 1 306 ? -9.689 -10.098 -8.454 1.00 95.19 306 LEU A O 1
ATOM 2440 N N . LEU A 1 307 ? -10.469 -9.030 -6.655 1.00 94.38 307 LEU A N 1
ATOM 2441 C CA . LEU A 1 307 ? -9.658 -9.807 -5.724 1.00 94.38 307 LEU A CA 1
ATOM 2442 C C . LEU A 1 307 ? -10.174 -11.244 -5.606 1.00 94.38 307 LEU A C 1
ATOM 2444 O O . LEU A 1 307 ? -11.384 -11.502 -5.534 1.00 94.38 307 LEU A O 1
ATOM 2448 N N . ASN A 1 308 ? -9.239 -12.184 -5.511 1.00 96.00 308 ASN A N 1
ATOM 2449 C CA . ASN A 1 308 ? -9.553 -13.585 -5.290 1.00 96.00 308 ASN A CA 1
ATOM 2450 C C . ASN A 1 308 ? -10.078 -13.808 -3.854 1.00 96.00 308 ASN A C 1
ATOM 2452 O O . ASN A 1 308 ? -9.885 -12.993 -2.946 1.00 96.00 308 ASN A O 1
ATOM 2456 N N . SER A 1 309 ? -10.769 -14.927 -3.637 1.00 95.56 309 SER A N 1
ATOM 2457 C CA . SER A 1 309 ? -11.368 -15.258 -2.337 1.00 95.56 309 SER A CA 1
ATOM 2458 C C . SER A 1 309 ? -10.333 -15.394 -1.215 1.00 95.56 309 SER A C 1
ATOM 2460 O O . SER A 1 309 ? -10.619 -15.012 -0.082 1.00 95.56 309 SER A O 1
ATOM 2462 N N . ALA A 1 310 ? -9.123 -15.872 -1.521 1.00 94.81 310 ALA A N 1
ATOM 2463 C CA . ALA A 1 310 ? -8.044 -16.020 -0.547 1.00 94.81 310 ALA A CA 1
ATOM 2464 C C . ALA A 1 310 ? -7.558 -14.659 -0.014 1.00 94.81 310 ALA A C 1
ATOM 2466 O O . ALA A 1 310 ? -7.445 -14.470 1.195 1.00 94.81 310 ALA A O 1
ATOM 2467 N N . THR A 1 311 ? -7.335 -13.683 -0.893 1.00 94.69 311 THR A N 1
ATOM 2468 C CA . THR A 1 311 ? -6.946 -12.313 -0.544 1.00 94.69 311 THR A CA 1
ATOM 2469 C C . THR A 1 311 ? -8.053 -11.632 0.258 1.00 94.69 311 THR A C 1
ATOM 2471 O O . THR A 1 311 ? -7.778 -11.031 1.298 1.00 94.69 311 THR A O 1
ATOM 2474 N N . LYS A 1 312 ? -9.317 -11.786 -0.166 1.00 95.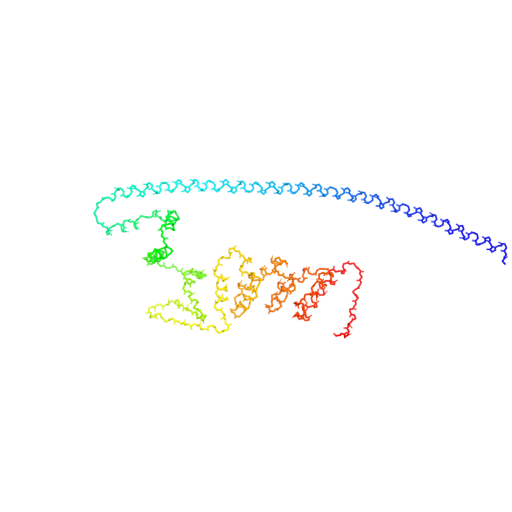25 312 LYS A N 1
ATOM 2475 C CA . LYS A 1 312 ? -10.487 -11.264 0.561 1.00 95.25 312 LYS A CA 1
ATOM 2476 C C . LYS A 1 312 ? -10.558 -11.811 1.990 1.00 95.25 312 LYS A C 1
ATOM 2478 O O . LYS A 1 312 ? -10.764 -11.040 2.927 1.00 95.25 312 LYS A O 1
ATOM 2483 N N . LEU A 1 313 ? -10.330 -13.115 2.161 1.00 94.44 313 LEU A N 1
ATOM 2484 C CA . LEU A 1 313 ? -10.301 -13.762 3.471 1.00 94.44 313 LEU A CA 1
ATOM 2485 C C . LEU A 1 313 ? -9.166 -13.216 4.349 1.00 94.44 313 LEU A C 1
ATOM 2487 O O . LEU A 1 313 ? -9.412 -12.875 5.501 1.00 94.44 313 LEU A O 1
ATOM 2491 N N . ARG A 1 314 ? -7.951 -13.049 3.804 1.00 94.06 314 ARG A N 1
ATOM 2492 C CA . ARG A 1 314 ? -6.803 -12.501 4.556 1.00 94.06 314 ARG A CA 1
ATOM 2493 C C . ARG A 1 314 ? -7.062 -11.088 5.078 1.00 94.06 314 ARG A C 1
ATOM 2495 O O . ARG A 1 314 ? -6.705 -10.791 6.216 1.00 94.06 314 ARG A O 1
ATOM 2502 N N . VAL A 1 315 ? -7.703 -10.230 4.281 1.00 94.62 315 VAL A N 1
ATOM 2503 C CA . VAL A 1 315 ? -8.099 -8.880 4.721 1.00 94.62 315 VAL A CA 1
ATOM 2504 C C . VAL A 1 315 ? -9.095 -8.962 5.883 1.00 94.62 315 VAL A C 1
ATOM 2506 O O . VAL A 1 315 ? -8.901 -8.309 6.907 1.00 94.62 315 VAL A O 1
ATOM 2509 N N . TYR A 1 316 ? -10.128 -9.800 5.758 1.00 94.06 316 TYR A N 1
ATOM 2510 C CA . TYR A 1 316 ? -11.145 -9.972 6.798 1.00 94.06 316 TYR A CA 1
ATOM 2511 C C . TYR A 1 316 ? -10.562 -10.536 8.103 1.00 94.06 316 TYR A C 1
ATOM 2513 O O . TYR A 1 316 ? -10.846 -10.033 9.192 1.00 94.06 316 TYR A O 1
ATOM 2521 N N . GLU A 1 317 ? -9.702 -11.551 8.010 1.00 93.94 317 GLU A N 1
ATOM 2522 C CA . GLU A 1 317 ? -8.993 -12.119 9.160 1.00 93.94 317 GLU A CA 1
ATOM 2523 C C . GLU A 1 317 ? -8.112 -11.085 9.866 1.00 93.94 317 GLU A C 1
ATOM 2525 O O . GLU A 1 317 ? -8.013 -11.090 11.091 1.00 93.94 317 GLU A O 1
ATOM 2530 N N . ASN A 1 318 ? -7.467 -10.188 9.117 1.00 93.69 318 ASN A N 1
ATOM 2531 C CA . ASN A 1 318 ? -6.632 -9.151 9.710 1.00 93.69 318 ASN A CA 1
ATOM 2532 C C . ASN A 1 318 ? -7.461 -8.133 10.503 1.00 93.69 318 ASN A C 1
ATOM 2534 O O . ASN A 1 318 ? -7.126 -7.820 11.644 1.00 93.69 318 ASN A O 1
ATOM 2538 N N . VAL A 1 319 ? -8.575 -7.669 9.931 1.00 93.31 319 VAL A N 1
ATOM 2539 C CA . VAL A 1 319 ? -9.476 -6.712 10.591 1.00 93.31 319 VAL A CA 1
ATOM 2540 C C . VAL A 1 319 ? -10.131 -7.339 11.824 1.00 93.31 319 VAL A C 1
ATOM 2542 O O . VAL A 1 319 ? -10.143 -6.737 12.895 1.00 93.31 319 VAL A O 1
ATOM 2545 N N . THR A 1 320 ? -10.607 -8.583 11.731 1.00 91.44 320 THR A N 1
ATOM 2546 C CA . THR A 1 320 ? -11.192 -9.290 12.887 1.00 91.44 320 THR A CA 1
ATOM 2547 C C . THR A 1 320 ? -10.179 -9.506 14.013 1.00 91.44 320 THR A C 1
ATOM 2549 O O . THR A 1 320 ? -10.505 -9.261 15.176 1.00 91.44 320 THR A O 1
ATOM 2552 N N . LYS A 1 321 ? -8.927 -9.869 13.694 1.00 91.62 321 LYS A N 1
ATOM 2553 C CA . LYS A 1 321 ? -7.833 -9.946 14.680 1.00 91.62 321 LYS A CA 1
ATOM 2554 C C . LYS A 1 321 ? -7.536 -8.590 15.324 1.00 91.62 321 LYS A C 1
ATOM 2556 O O . LYS A 1 321 ? -7.299 -8.539 16.528 1.00 91.62 321 LYS A O 1
ATOM 2561 N N . ALA A 1 322 ? -7.581 -7.503 14.554 1.00 89.19 322 ALA A N 1
ATOM 2562 C CA . ALA A 1 322 ? -7.340 -6.152 15.058 1.00 89.19 322 ALA A CA 1
ATOM 2563 C C . ALA A 1 322 ? -8.449 -5.641 16.002 1.00 89.19 322 ALA A C 1
ATOM 2565 O O . ALA A 1 322 ? -8.158 -4.857 16.903 1.00 89.19 322 ALA A O 1
ATOM 2566 N N . ILE A 1 323 ? -9.696 -6.105 15.838 1.00 86.75 323 ILE A N 1
ATOM 2567 C CA . ILE A 1 323 ? -10.864 -5.720 16.662 1.00 86.75 323 ILE A CA 1
ATOM 2568 C C . ILE A 1 323 ? -11.036 -6.621 17.900 1.00 86.75 323 ILE A C 1
ATOM 2570 O O . ILE A 1 323 ? -11.570 -6.195 18.924 1.00 86.75 323 ILE A O 1
ATOM 2574 N N . SER A 1 324 ? -10.515 -7.849 17.847 1.00 79.44 324 SER A N 1
ATOM 2575 C CA . SER A 1 324 ? -10.548 -8.838 18.932 1.00 79.44 324 SER A CA 1
ATOM 2576 C C . SER A 1 324 ? -9.716 -8.561 20.216 1.00 79.44 324 SER A C 1
ATOM 2578 O O . SER A 1 324 ? -9.790 -9.415 21.105 1.00 79.44 324 SER A O 1
ATOM 2580 N N . PRO A 1 325 ? -8.961 -7.455 20.446 1.00 59.06 325 PRO A N 1
ATOM 2581 C CA . PRO A 1 325 ? -8.256 -7.271 21.724 1.00 59.06 325 PRO A CA 1
ATOM 2582 C C . PRO A 1 325 ? -9.178 -7.190 22.950 1.00 59.06 325 PRO A C 1
ATOM 2584 O O . PRO A 1 325 ? -8.723 -7.367 24.078 1.00 59.06 325 PRO A O 1
ATOM 2587 N N . ILE A 1 326 ? -10.476 -6.942 22.757 1.00 55.38 326 ILE A N 1
ATOM 2588 C CA . ILE A 1 326 ? -11.463 -6.884 23.835 1.00 55.38 326 ILE A CA 1
ATOM 2589 C C . ILE A 1 326 ? -12.042 -8.288 24.031 1.00 55.38 326 ILE A C 1
ATOM 2591 O O . ILE A 1 326 ? -13.093 -8.573 23.484 1.00 55.38 326 ILE A O 1
ATOM 2595 N N . GLY A 1 327 ? -11.322 -9.154 24.754 1.00 49.53 327 GLY A N 1
ATOM 2596 C CA . GLY A 1 327 ? -11.738 -10.370 25.491 1.00 49.53 327 GLY A CA 1
ATOM 2597 C C . GLY A 1 327 ? -13.081 -11.085 25.236 1.00 49.53 327 GLY A C 1
ATOM 2598 O O . GLY A 1 327 ? -13.610 -11.686 26.167 1.00 49.53 327 GLY A O 1
ATOM 2599 N N . ILE A 1 328 ? -13.646 -11.061 24.033 1.00 53.19 328 ILE A N 1
ATOM 2600 C CA . ILE A 1 328 ? -14.889 -11.740 23.679 1.00 53.19 328 ILE A CA 1
ATOM 2601 C C . ILE A 1 328 ? -14.505 -12.847 22.706 1.00 53.19 328 ILE A C 1
ATOM 2603 O O . ILE A 1 328 ? -13.935 -12.598 21.645 1.00 53.19 328 ILE A O 1
ATOM 2607 N N . ALA A 1 329 ? -14.760 -14.083 23.128 1.00 47.09 329 ALA A N 1
ATOM 2608 C CA . ALA A 1 329 ? -14.430 -15.295 22.396 1.00 47.09 329 ALA A CA 1
ATOM 2609 C C . ALA A 1 329 ? -14.890 -15.227 20.923 1.00 47.09 329 ALA A C 1
ATOM 2611 O O . ALA A 1 329 ? -15.951 -14.662 20.639 1.00 47.09 329 ALA A O 1
ATOM 2612 N N . PRO A 1 330 ? -14.123 -15.818 19.987 1.00 47.00 330 PRO A N 1
ATOM 2613 C CA . PRO A 1 330 ? -14.421 -15.768 18.563 1.00 47.00 330 PRO A CA 1
ATOM 2614 C C . PRO A 1 330 ? -15.813 -16.338 18.289 1.00 47.00 330 PRO A C 1
ATOM 2616 O O . PRO A 1 330 ? -16.064 -17.531 18.466 1.00 47.00 330 PRO A O 1
ATOM 2619 N N . VAL A 1 331 ? -16.721 -15.472 17.839 1.00 54.00 331 VAL A N 1
ATOM 2620 C CA . VAL A 1 331 ? -18.004 -15.889 17.277 1.00 54.00 331 VAL A CA 1
ATOM 2621 C C . VAL A 1 331 ? -17.682 -16.570 15.955 1.00 54.00 331 VAL A C 1
ATOM 2623 O O . VAL A 1 331 ? -17.229 -15.934 15.004 1.00 54.00 331 VAL A O 1
ATOM 2626 N N . THR A 1 332 ? -17.854 -17.887 15.913 1.00 47.03 332 THR A N 1
ATOM 2627 C CA . THR A 1 332 ? -17.712 -18.675 14.692 1.00 47.03 332 THR A CA 1
ATOM 2628 C C . THR A 1 332 ? -18.620 -18.088 13.609 1.00 47.03 332 THR A C 1
ATOM 2630 O O . THR A 1 332 ? -19.822 -17.924 13.844 1.00 47.03 332 THR A O 1
ATOM 2633 N N . PRO A 1 333 ? -18.081 -17.737 12.427 1.00 46.25 333 PRO A N 1
ATOM 2634 C CA . PRO A 1 333 ? -18.889 -17.158 11.372 1.00 46.25 333 PRO A CA 1
ATOM 2635 C C . PRO A 1 333 ? -19.883 -18.218 10.896 1.00 46.25 333 PRO A C 1
ATOM 2637 O O . PRO A 1 333 ? -19.515 -19.210 10.266 1.00 46.25 333 PRO A O 1
ATOM 2640 N N . ARG A 1 334 ? -21.170 -18.016 11.209 1.00 46.19 334 ARG A N 1
ATOM 2641 C CA . ARG A 1 334 ? -22.250 -18.692 10.493 1.00 46.19 334 ARG A CA 1
ATOM 2642 C C . ARG A 1 334 ? -22.145 -18.240 9.047 1.00 46.19 334 ARG A C 1
ATOM 2644 O O . ARG A 1 334 ? -22.397 -17.081 8.739 1.00 46.19 334 ARG A O 1
ATOM 2651 N N . ILE A 1 335 ? -21.726 -19.175 8.203 1.00 51.47 335 ILE A N 1
ATOM 2652 C CA . ILE A 1 335 ? -21.712 -19.092 6.748 1.00 51.47 335 ILE A CA 1
ATOM 2653 C C . ILE A 1 335 ? -23.044 -18.477 6.304 1.00 51.47 335 ILE A C 1
ATOM 2655 O O . ILE A 1 335 ? -24.087 -19.130 6.362 1.00 51.47 335 ILE A O 1
ATOM 2659 N N . PHE A 1 336 ? -23.017 -17.204 5.907 1.00 44.47 336 PHE A N 1
ATOM 2660 C CA . PHE A 1 336 ? -24.129 -16.584 5.203 1.00 44.47 336 PHE A CA 1
ATOM 2661 C C . PHE A 1 336 ? -24.154 -17.197 3.806 1.00 44.47 336 PHE A C 1
ATOM 2663 O O . PHE A 1 336 ? -23.375 -16.843 2.924 1.00 44.47 336 PHE A O 1
ATOM 2670 N N . GLY A 1 337 ? -25.015 -18.198 3.648 1.00 47.09 337 GLY A N 1
ATOM 2671 C CA . GLY A 1 337 ? -25.433 -18.681 2.347 1.00 47.09 337 GLY A CA 1
ATOM 2672 C C . GLY A 1 337 ? -26.361 -17.668 1.680 1.00 47.09 337 GLY A C 1
ATOM 2673 O O . GLY A 1 337 ? -27.250 -17.130 2.337 1.00 47.09 337 GLY A O 1
ATOM 2674 N N . ARG A 1 338 ? -26.169 -17.525 0.362 1.00 43.31 338 ARG A N 1
ATOM 2675 C CA . ARG A 1 338 ? -26.958 -16.757 -0.620 1.00 43.31 338 ARG A CA 1
ATOM 2676 C C . ARG A 1 338 ? -26.867 -15.234 -0.473 1.00 43.31 338 ARG A C 1
ATOM 2678 O O . ARG A 1 338 ? -27.425 -14.680 0.463 1.00 43.31 338 ARG A O 1
ATOM 2685 N N . PHE A 1 339 ? -26.227 -14.574 -1.439 1.00 40.75 339 PHE A N 1
ATOM 2686 C CA . PHE A 1 339 ? -26.896 -14.015 -2.622 1.00 40.75 339 PHE A CA 1
ATOM 2687 C C . PHE A 1 339 ? -25.928 -13.956 -3.802 1.00 40.75 339 PHE A C 1
ATOM 2689 O O . PHE A 1 339 ? -24.724 -13.730 -3.546 1.00 40.75 339 PHE A O 1
#

Sequence (339 aa):
MTINDLDARLQRMEAMVSESDTRLKRMEVMASESDARLKRMETMVNHMQGTKSTVQENNAFVDAKKEQTIISSKTDSYQASEKIMIAGAAFYFELSRTISITEKTDFLSIILSFEPIWTLFPTMWTILSACLDLDQINILFRVIFALSRRMTHADNGFPQTNARFPLDLEFLNCLLVNSDCTLLVEKPQICNQQRASYEVKLEGVVAAEFAILLKAIYQPIINENDLFAGKTCECLLRLADYFQVRLVTKRCSNYLKSCPTAKMSVSEKLQLAQDYNLTDVMEFCVGQCKTMDDLVQLFQSSHYSLLNSATKLRVYENVTKAISPIGIAPVTPRIFGRF

pLDDT: mean 75.69, std 20.95, range [30.2, 98.31]